Protein AF-0000000084533968 (afdb_homodimer)

Solvent-accessible surface area (backbone atoms only — not comparable to full-atom values): 16134 Å² total; per-residue (Å²): 132,82,68,67,63,82,48,47,68,43,66,51,78,62,47,76,66,44,72,38,46,60,66,60,30,36,50,41,27,59,61,46,68,51,79,58,48,38,35,72,31,48,66,55,10,37,75,69,70,34,96,31,23,32,44,60,74,70,51,61,47,42,58,44,53,59,52,46,42,58,61,47,64,29,75,86,65,59,52,59,59,89,40,51,43,70,54,32,41,36,38,48,55,74,46,84,54,40,47,69,40,36,37,27,36,34,35,30,30,72,38,67,45,76,55,97,72,19,37,35,37,32,38,34,26,46,28,22,38,84,86,66,48,72,29,37,39,38,39,36,30,37,34,32,55,55,78,76,70,67,83,113,133,82,69,67,63,82,48,46,68,42,67,51,79,62,48,76,67,43,72,38,46,58,65,60,30,35,52,40,29,58,62,45,69,52,79,58,49,37,34,74,31,49,68,54,10,38,76,67,71,33,96,32,24,33,44,60,75,71,52,61,48,42,58,43,54,60,52,45,43,59,61,47,64,28,74,85,65,57,53,59,59,90,41,51,43,69,54,33,40,35,38,48,54,75,46,82,55,39,48,68,40,36,37,28,36,33,35,31,30,72,40,67,44,74,54,97,70,20,36,37,36,32,39,35,26,45,29,21,39,84,86,66,48,72,30,36,37,37,39,35,30,36,36,32,56,56,78,76,71,68,81,113

Foldseek 3Di:
DFFDFVQAFPKDDKDFWDAAALVLLVVVCVVVVNPPCLSRPQVSVVVVPDNGRFHDQCSCCVVAVVVCVCVCVVVVRPADNVQKDWDDKDKDFPATHHHGWTKIWMKGWNGWDDDPNKIKTKMKIFIATPVRHTGMIMIIIMIRDHDPPPPD/DFFDFVQAFPKDDKDFWDAAALVLLVVVCVVVVNPPCLSHPQVSVVVVPDNGRFHDQCSCCVVAVVVCVCVCVVVVRPADNVQKDWDDKDKDFPATHHHGWTKIWMKGWNGWDDDPNKIKTKMKIFIATPVRHTGMIMIIIMIRDHDPPPPD

pLDDT: mean 93.19, std 10.15, range [31.02, 98.88]

Structure (mmCIF, N/CA/C/O backbone):
data_AF-0000000084533968-model_v1
#
loop_
_entity.id
_entity.type
_entity.pdbx_description
1 polymer 'UPF0336 protein VM95_06590'
#
loop_
_atom_site.group_PDB
_atom_site.id
_atom_site.type_symbol
_atom_site.label_atom_id
_atom_site.label_alt_id
_atom_site.label_comp_id
_atom_site.label_asym_id
_atom_site.label_entity_id
_atom_site.label_seq_id
_atom_site.pdbx_PDB_ins_code
_atom_site.Cartn_x
_atom_site.Cartn_y
_atom_site.Cartn_z
_atom_site.occupancy
_atom_site.B_iso_or_equiv
_atom_site.auth_seq_id
_atom_site.auth_comp_id
_atom_site.auth_asym_id
_atom_site.auth_atom_id
_atom_site.pdbx_PDB_model_num
ATOM 1 N N . MET A 1 1 ? 10.297 -26.016 -12.344 1 70.94 1 MET A N 1
ATOM 2 C CA . MET A 1 1 ? 11.695 -25.672 -12.086 1 70.94 1 MET A CA 1
ATOM 3 C C . MET A 1 1 ? 11.797 -24.328 -11.383 1 70.94 1 MET A C 1
ATOM 5 O O . MET A 1 1 ? 10.984 -23.438 -11.617 1 70.94 1 MET A O 1
ATOM 9 N N . ALA A 1 2 ? 12.734 -24.219 -10.367 1 86.69 2 ALA A N 1
ATOM 10 C CA . ALA A 1 2 ? 13 -22.969 -9.648 1 86.69 2 ALA A CA 1
ATOM 11 C C . ALA A 1 2 ? 13.445 -21.875 -10.609 1 86.69 2 ALA A C 1
ATOM 13 O O . ALA A 1 2 ? 14.125 -22.141 -11.602 1 86.69 2 ALA A O 1
ATOM 14 N N . LEU A 1 3 ? 13.031 -20.688 -10.359 1 93.25 3 LEU A N 1
ATOM 15 C CA . LEU A 1 3 ? 13.445 -19.547 -11.18 1 93.25 3 LEU A CA 1
ATOM 16 C C . LEU A 1 3 ? 14.953 -19.344 -11.117 1 93.25 3 LEU A C 1
ATOM 18 O O . LEU A 1 3 ? 15.578 -19.625 -10.094 1 93.25 3 LEU A O 1
ATOM 22 N N . ASP A 1 4 ? 15.523 -18.891 -12.125 1 94.81 4 ASP A N 1
ATOM 23 C CA . ASP A 1 4 ? 16.969 -18.688 -12.273 1 94.81 4 ASP A CA 1
ATOM 24 C C . ASP A 1 4 ? 17.438 -17.484 -11.453 1 94.81 4 ASP A C 1
ATOM 26 O O . ASP A 1 4 ? 17.078 -16.344 -11.75 1 94.81 4 ASP A O 1
ATOM 30 N N . PRO A 1 5 ? 18.25 -17.641 -10.445 1 95.69 5 PRO A N 1
ATOM 31 C CA . PRO A 1 5 ? 18.703 -16.547 -9.586 1 95.69 5 PRO A CA 1
ATOM 32 C C . PRO A 1 5 ? 19.594 -15.547 -10.312 1 95.69 5 PRO A C 1
ATOM 34 O O . PRO A 1 5 ? 19.859 -14.469 -9.797 1 95.69 5 PRO A O 1
ATOM 37 N N . SER A 1 6 ? 20.047 -15.883 -11.492 1 97.06 6 SER A N 1
ATOM 38 C CA . SER A 1 6 ? 20.891 -14.961 -12.234 1 97.06 6 SER A CA 1
ATOM 39 C C . SER A 1 6 ? 20.109 -13.727 -12.68 1 97.06 6 SER A C 1
ATOM 41 O O . SER A 1 6 ? 20.703 -12.734 -13.102 1 97.06 6 SER A O 1
ATOM 43 N N . PHE A 1 7 ? 18.844 -13.789 -12.523 1 97.88 7 PHE A N 1
ATOM 44 C CA . PHE A 1 7 ? 18 -12.656 -12.898 1 97.88 7 PHE A CA 1
ATOM 45 C C . PHE A 1 7 ? 18 -11.594 -11.812 1 97.88 7 PHE A C 1
ATOM 47 O O . PHE A 1 7 ? 17.547 -10.469 -12.031 1 97.88 7 PHE A O 1
ATOM 54 N N . ILE A 1 8 ? 18.5 -11.93 -10.617 1 98.38 8 ILE A N 1
ATOM 55 C CA . ILE A 1 8 ? 18.594 -10.93 -9.555 1 98.38 8 ILE A CA 1
ATOM 56 C C . ILE A 1 8 ? 19.453 -9.758 -10.031 1 98.38 8 ILE A C 1
ATOM 58 O O . ILE A 1 8 ? 20.547 -9.953 -10.555 1 98.38 8 ILE A O 1
ATOM 62 N N . GLY A 1 9 ? 18.922 -8.555 -9.93 1 98.5 9 GLY A N 1
ATOM 63 C CA . GLY A 1 9 ? 19.625 -7.355 -10.367 1 98.5 9 GLY A CA 1
ATOM 64 C C . GLY A 1 9 ? 19.219 -6.883 -11.742 1 98.5 9 GLY A C 1
ATOM 65 O O . GLY A 1 9 ? 19.531 -5.766 -12.148 1 98.5 9 GLY A O 1
ATOM 66 N N . ARG A 1 10 ? 18.453 -7.75 -12.453 1 98.19 10 ARG A N 1
ATOM 67 C CA . ARG A 1 10 ? 17.984 -7.348 -13.773 1 98.19 10 ARG A CA 1
ATOM 68 C C . ARG A 1 10 ? 17.031 -6.168 -13.68 1 98.19 10 ARG A C 1
ATOM 70 O O . ARG A 1 10 ? 16.094 -6.18 -12.875 1 98.19 10 ARG A O 1
ATOM 77 N N . SER A 1 11 ? 17.297 -5.188 -14.5 1 98.44 11 SER A N 1
ATOM 78 C CA . SER A 1 11 ? 16.391 -4.047 -14.664 1 98.44 11 SER A CA 1
ATOM 79 C C . SER A 1 11 ? 15.734 -4.047 -16.031 1 98.44 11 SER A C 1
ATOM 81 O O . SER A 1 11 ? 16.25 -4.66 -16.969 1 98.44 11 SER A O 1
ATOM 83 N N . TYR A 1 12 ? 14.641 -3.451 -16.125 1 98.44 12 TYR A N 1
ATOM 84 C CA . TYR A 1 12 ? 13.867 -3.346 -17.359 1 98.44 12 TYR A CA 1
ATOM 85 C C . TYR A 1 12 ? 13.758 -1.894 -17.812 1 98.44 12 TYR A C 1
ATOM 87 O O . TYR A 1 12 ? 13.938 -0.973 -17.016 1 98.44 12 TYR A O 1
ATOM 95 N N . PRO A 1 13 ? 13.477 -1.686 -19.109 1 97.94 13 PRO A N 1
ATOM 96 C CA . PRO A 1 13 ? 13.375 -0.307 -19.594 1 97.94 13 PRO A CA 1
ATOM 97 C C . PRO A 1 13 ? 12.305 0.502 -18.859 1 97.94 13 PRO A C 1
ATOM 99 O O . PRO A 1 13 ? 11.242 -0.028 -18.547 1 97.94 13 PRO A O 1
ATOM 102 N N . PRO A 1 14 ? 12.602 1.778 -18.578 1 98.31 14 PRO A N 1
ATOM 103 C CA . PRO A 1 14 ? 11.555 2.625 -18.016 1 98.31 14 PRO A CA 1
ATOM 104 C C . PRO A 1 14 ? 10.289 2.652 -18.859 1 98.31 14 PRO A C 1
ATOM 106 O O . PRO A 1 14 ? 10.359 2.602 -20.094 1 98.31 14 PRO A O 1
ATOM 109 N N . THR A 1 15 ? 9.211 2.766 -18.203 1 98.56 15 THR A N 1
ATOM 110 C CA . THR A 1 15 ? 7.93 2.873 -18.891 1 98.56 15 THR A CA 1
ATOM 111 C C . THR A 1 15 ? 7.785 4.242 -19.562 1 98.56 15 THR A C 1
ATOM 113 O O . THR A 1 15 ? 8.523 5.176 -19.234 1 98.56 15 THR A O 1
ATOM 116 N N . GLU A 1 16 ? 6.762 4.27 -20.531 1 98.06 16 GLU A N 1
ATOM 117 C CA . GLU A 1 16 ? 6.301 5.594 -20.953 1 98.06 16 GLU A CA 1
ATOM 118 C C . GLU A 1 16 ? 5.695 6.355 -19.766 1 98.06 16 GLU A C 1
ATOM 120 O O . GLU A 1 16 ? 5.109 5.75 -18.875 1 98.06 16 GLU A O 1
ATOM 125 N N . PRO A 1 17 ? 5.875 7.66 -19.797 1 98.38 17 PRO A N 1
ATOM 126 C CA . PRO A 1 17 ? 5.328 8.438 -18.688 1 98.38 17 PRO A CA 1
ATOM 127 C C . PRO A 1 17 ? 3.814 8.281 -18.547 1 98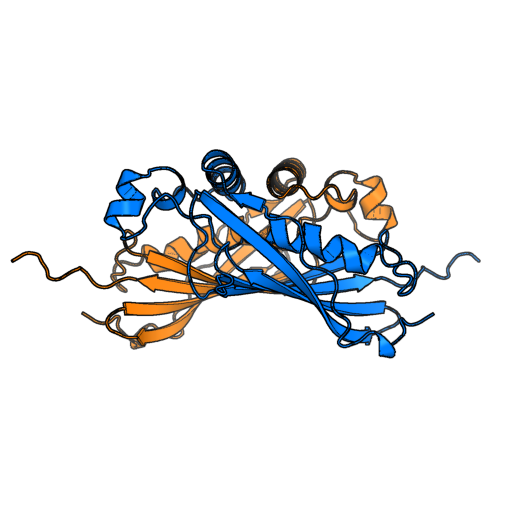.38 17 PRO A C 1
ATOM 129 O O . PRO A 1 17 ? 3.102 8.227 -19.547 1 98.38 17 PRO A O 1
ATOM 132 N N . TYR A 1 18 ? 3.412 8.102 -17.344 1 98.38 18 T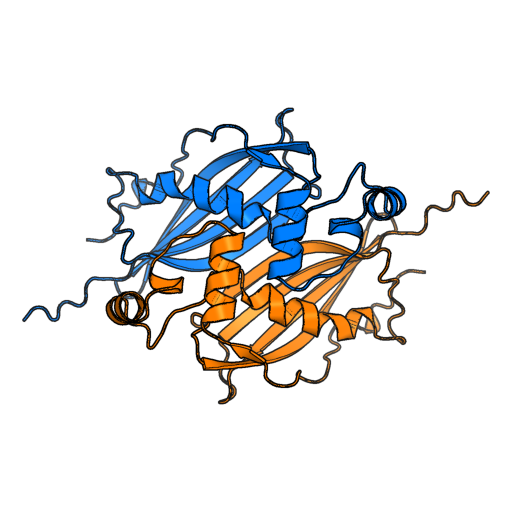YR A N 1
ATOM 133 C CA . TYR A 1 18 ? 2.006 8.125 -16.953 1 98.38 18 TYR A CA 1
ATOM 134 C C . TYR A 1 18 ? 1.606 9.492 -16.422 1 98.38 18 TYR A C 1
ATOM 136 O O . TYR A 1 18 ? 2.176 9.977 -15.445 1 98.38 18 TYR A O 1
ATOM 144 N N . GLU A 1 19 ? 0.635 10.086 -17.062 1 98.5 19 GLU A N 1
ATOM 145 C CA . GLU A 1 19 ? 0.149 11.383 -16.594 1 98.5 19 GLU A CA 1
ATOM 146 C C . GLU A 1 19 ? -0.921 11.211 -15.516 1 98.5 19 GLU A C 1
ATOM 148 O O . GLU A 1 19 ? -1.98 10.633 -15.773 1 98.5 19 GLU A O 1
ATOM 153 N N . VAL A 1 20 ? -0.607 11.75 -14.344 1 98.38 20 VAL A N 1
ATOM 154 C CA . VAL A 1 20 ? -1.522 11.625 -13.219 1 98.38 20 VAL A CA 1
ATOM 155 C C . VAL A 1 20 ? -2.617 12.688 -13.32 1 98.38 20 VAL A C 1
ATOM 157 O O . VAL A 1 20 ? -2.342 13.883 -13.211 1 98.38 20 VAL A O 1
ATOM 160 N N . GLY A 1 21 ? -3.838 12.203 -13.469 1 98.12 21 GLY A N 1
ATOM 161 C CA . GLY A 1 21 ? -4.957 13.133 -13.555 1 98.12 21 GLY A CA 1
ATOM 162 C C . GLY A 1 21 ? -5.727 13.258 -12.258 1 98.12 21 GLY A C 1
ATOM 163 O O . GLY A 1 21 ? -5.77 12.32 -11.461 1 98.12 21 GLY A O 1
ATOM 164 N N . ARG A 1 22 ? -6.43 14.367 -12.109 1 98 22 ARG A N 1
ATOM 165 C CA . ARG A 1 22 ? -7.246 14.617 -10.93 1 98 22 ARG A CA 1
ATOM 166 C C . ARG A 1 22 ? -8.352 13.578 -10.797 1 98 22 ARG A C 1
ATOM 168 O O . ARG A 1 22 ? -8.641 13.102 -9.695 1 98 22 ARG A O 1
ATOM 175 N N . GLU A 1 23 ? -8.906 13.242 -11.898 1 97.06 23 GLU A N 1
ATOM 176 C CA . GLU A 1 23 ? -10.039 12.328 -11.836 1 97.06 23 GLU A CA 1
ATOM 177 C C . GLU A 1 23 ? -9.602 10.922 -11.422 1 97.06 23 GLU A C 1
ATOM 179 O O . GLU A 1 23 ? -10.328 10.219 -10.719 1 97.06 23 GLU A O 1
ATOM 184 N N . LYS A 1 24 ? -8.461 10.539 -11.844 1 96.06 24 LYS A N 1
ATOM 185 C CA . LYS A 1 24 ? -7.961 9.227 -11.422 1 96.06 24 LYS A CA 1
ATOM 186 C C . LYS A 1 24 ? -7.652 9.219 -9.922 1 96.06 24 LYS A C 1
ATOM 188 O O . LYS A 1 24 ? -7.891 8.219 -9.242 1 96.06 24 LYS A O 1
ATOM 193 N N . ILE A 1 25 ? -7.102 10.344 -9.414 1 97.19 25 ILE A N 1
ATOM 194 C CA . ILE A 1 25 ? -6.879 10.484 -7.977 1 97.19 25 ILE A CA 1
ATOM 195 C C . ILE A 1 25 ? -8.211 10.375 -7.234 1 97.19 25 ILE A C 1
ATOM 197 O O . ILE A 1 25 ? -8.328 9.633 -6.258 1 97.19 25 ILE A O 1
ATOM 201 N N . ARG A 1 26 ? -9.227 11.055 -7.723 1 96.06 26 ARG A N 1
ATOM 202 C CA . ARG A 1 26 ? -10.547 11.047 -7.094 1 96.06 26 ARG A CA 1
ATOM 203 C C . ARG A 1 26 ? -11.141 9.641 -7.086 1 96.06 26 ARG A C 1
ATOM 205 O O . ARG A 1 26 ? -11.648 9.18 -6.059 1 96.06 26 ARG A O 1
ATOM 212 N N . GLU A 1 27 ? -11.055 8.969 -8.227 1 94.12 27 GLU A N 1
ATOM 213 C CA . GLU A 1 27 ? -11.578 7.609 -8.336 1 94.12 27 GLU A CA 1
ATOM 214 C C . GLU A 1 27 ? -10.922 6.688 -7.309 1 94.12 27 GLU A C 1
ATOM 216 O O . GLU A 1 27 ? -11.594 5.863 -6.688 1 94.12 27 GLU A O 1
ATOM 221 N N . PHE A 1 28 ? -9.656 6.867 -7.164 1 94.5 28 PHE A N 1
ATOM 222 C CA . PHE A 1 28 ? -8.914 6.027 -6.23 1 94.5 28 PHE A CA 1
ATOM 223 C C . PHE A 1 28 ? -9.328 6.324 -4.793 1 94.5 28 PHE A C 1
ATOM 225 O O . PHE A 1 28 ? -9.586 5.406 -4.016 1 94.5 28 PHE A O 1
ATOM 232 N N . ALA A 1 29 ? -9.398 7.59 -4.48 1 93.75 29 ALA A N 1
ATOM 233 C CA . ALA A 1 29 ? -9.789 8 -3.133 1 93.75 29 ALA A CA 1
ATOM 234 C C . ALA A 1 29 ? -11.172 7.457 -2.775 1 93.75 29 ALA A C 1
ATOM 236 O O . ALA A 1 29 ? -11.375 6.949 -1.672 1 93.75 29 ALA A O 1
ATOM 237 N N . VAL A 1 30 ? -12.062 7.48 -3.713 1 92.19 30 VAL A N 1
ATOM 238 C CA . VAL A 1 30 ? -13.414 6.969 -3.51 1 92.19 30 VAL A CA 1
ATOM 239 C C . VAL A 1 30 ? -13.367 5.461 -3.27 1 92.19 30 VAL A C 1
ATOM 241 O O . VAL A 1 30 ? -14.016 4.953 -2.352 1 92.19 30 VAL A O 1
ATOM 244 N N . ALA A 1 31 ? -12.602 4.781 -4.012 1 89.75 31 ALA A N 1
ATOM 245 C CA . ALA A 1 31 ? -12.523 3.324 -3.92 1 89.75 31 ALA A CA 1
ATOM 246 C C . ALA A 1 31 ? -12 2.891 -2.553 1 89.75 31 ALA A C 1
ATOM 248 O O . ALA A 1 31 ? -12.422 1.86 -2.021 1 89.75 31 ALA A O 1
ATOM 249 N N . ILE A 1 32 ? -11.062 3.658 -1.961 1 89.38 32 ILE A N 1
ATOM 250 C CA . ILE A 1 32 ? -10.5 3.236 -0.684 1 89.38 32 ILE A CA 1
ATOM 251 C C . ILE A 1 32 ? -11.273 3.885 0.462 1 89.38 32 ILE A C 1
ATOM 253 O O . ILE A 1 32 ? -10.992 3.629 1.634 1 89.38 32 ILE A O 1
ATOM 257 N N . GLY A 1 33 ? -12.266 4.781 0.108 1 88.25 33 GLY A N 1
ATOM 258 C CA . GLY A 1 33 ? -13.125 5.395 1.111 1 88.25 33 GLY A CA 1
ATOM 259 C C . GLY A 1 33 ? -12.43 6.484 1.905 1 88.25 33 GLY A C 1
ATOM 260 O O . GLY A 1 33 ? -12.719 6.68 3.088 1 88.25 33 GLY A O 1
ATOM 261 N N . ASP A 1 34 ? -11.43 7.117 1.357 1 87.62 34 ASP A N 1
ATOM 262 C CA . ASP A 1 34 ? -10.711 8.211 2.012 1 87.62 34 ASP A CA 1
ATOM 263 C C . ASP A 1 34 ? -11.195 9.562 1.508 1 87.62 34 ASP A C 1
ATOM 265 O O . ASP A 1 34 ? -10.93 9.938 0.366 1 87.62 34 ASP A O 1
ATOM 269 N N . ALA A 1 35 ? -11.828 10.289 2.389 1 88.94 35 ALA A N 1
ATOM 270 C CA . ALA A 1 35 ? -12.484 11.539 2 1 88.94 35 ALA A CA 1
ATOM 271 C C . ALA A 1 35 ? -11.578 12.742 2.279 1 88.94 35 ALA A C 1
ATOM 273 O O . ALA A 1 35 ? -12.055 13.875 2.34 1 88.94 35 ALA A O 1
ATOM 274 N N . ASN A 1 36 ? -10.305 12.57 2.5 1 88.62 36 ASN A N 1
ATOM 275 C CA . ASN A 1 36 ? -9.391 13.68 2.729 1 88.62 36 ASN A CA 1
ATOM 276 C C . ASN A 1 36 ? -9.492 14.734 1.628 1 88.62 36 ASN A C 1
ATOM 278 O O . ASN A 1 36 ? -9.305 14.43 0.45 1 88.62 36 ASN A O 1
ATOM 282 N N . PRO A 1 37 ? -9.805 15.945 1.956 1 93.31 37 PRO A N 1
ATOM 283 C CA . PRO A 1 37 ? -10.008 16.969 0.931 1 93.31 37 PRO A CA 1
ATOM 284 C C . PRO A 1 37 ? -8.766 17.203 0.079 1 93.31 37 PRO A C 1
ATOM 286 O O . PRO A 1 37 ? -8.867 17.703 -1.05 1 93.31 37 PRO A O 1
ATOM 289 N N . ALA A 1 38 ? -7.609 16.844 0.532 1 93.31 38 ALA A N 1
ATOM 290 C CA . ALA A 1 38 ? -6.371 17 -0.23 1 93.31 38 ALA A CA 1
ATOM 291 C C . ALA A 1 38 ? -6.414 16.203 -1.524 1 93.31 38 ALA A C 1
ATOM 293 O O . ALA A 1 38 ? -5.641 16.453 -2.449 1 93.31 38 ALA A O 1
ATOM 294 N N . TYR A 1 39 ? -7.352 15.203 -1.613 1 95.88 39 TYR A N 1
ATOM 295 C CA . TYR A 1 39 ? -7.395 14.312 -2.766 1 95.88 39 TYR A CA 1
ATOM 296 C C . TYR A 1 39 ? -8.375 14.82 -3.812 1 95.88 39 TYR A C 1
ATOM 298 O O . TYR A 1 39 ? -8.367 14.359 -4.957 1 95.88 39 TYR A O 1
ATOM 306 N N . THR A 1 40 ? -9.234 15.789 -3.447 1 96.5 40 THR A N 1
ATOM 307 C CA . THR A 1 40 ? -10.336 16.062 -4.359 1 96.5 40 THR A CA 1
ATOM 308 C C . THR A 1 40 ? -10.562 17.562 -4.5 1 96.5 40 THR A C 1
ATOM 310 O O . THR A 1 40 ? -11.273 18.016 -5.402 1 96.5 40 THR A O 1
ATOM 313 N N . ASP A 1 41 ? -10.023 18.328 -3.584 1 97.06 41 ASP A N 1
ATOM 314 C CA . ASP A 1 41 ? -10.203 19.781 -3.564 1 97.06 41 ASP A CA 1
ATOM 315 C C . ASP A 1 41 ? -8.867 20.5 -3.727 1 97.06 41 ASP A C 1
ATOM 317 O O . ASP A 1 41 ? -8.078 20.562 -2.785 1 97.06 41 ASP A O 1
ATOM 321 N N . ALA A 1 42 ? -8.703 21.156 -4.879 1 97.25 42 ALA A N 1
ATOM 322 C CA . ALA A 1 42 ? -7.422 21.797 -5.191 1 97.25 42 ALA A CA 1
ATOM 323 C C . ALA A 1 42 ? -7.105 22.906 -4.191 1 97.25 42 ALA A C 1
ATOM 325 O O . ALA A 1 42 ? -5.949 23.109 -3.812 1 97.25 42 ALA A O 1
ATOM 326 N N . GLU A 1 43 ? -8.094 23.625 -3.787 1 97 43 GLU A N 1
ATOM 327 C CA . GLU A 1 43 ? -7.867 24.703 -2.834 1 97 43 GLU A CA 1
ATOM 328 C C . GLU A 1 43 ? -7.461 24.156 -1.468 1 97 43 GLU A C 1
ATOM 330 O O . GLU A 1 43 ? -6.574 24.719 -0.811 1 97 43 GLU A O 1
ATOM 335 N N . ALA A 1 44 ? -8.102 23.125 -1.053 1 93.69 44 ALA A N 1
ATOM 336 C CA . ALA A 1 44 ? -7.723 22.484 0.205 1 93.69 44 ALA A CA 1
ATOM 337 C C . ALA A 1 44 ? -6.289 21.969 0.143 1 93.69 44 ALA A C 1
ATOM 339 O O . ALA A 1 44 ? -5.523 22.125 1.097 1 93.69 44 ALA A O 1
ATOM 340 N N . ALA A 1 45 ? -5.938 21.344 -0.962 1 95 45 ALA A N 1
ATOM 341 C CA . ALA A 1 45 ? -4.578 20.844 -1.136 1 95 45 ALA A CA 1
ATOM 342 C C . ALA A 1 45 ? -3.562 21.984 -1.074 1 95 45 ALA A C 1
ATOM 344 O O . ALA A 1 45 ? -2.537 21.875 -0.399 1 95 45 ALA A O 1
ATOM 345 N N . LYS A 1 46 ? -3.855 23.062 -1.712 1 95 46 LYS A N 1
ATOM 346 C CA . LYS A 1 46 ? -2.971 24.234 -1.707 1 95 46 LYS A CA 1
ATOM 347 C C . LYS A 1 46 ? -2.791 24.781 -0.294 1 95 46 LYS A C 1
ATOM 349 O O . LYS A 1 46 ? -1.689 25.188 0.084 1 95 46 LYS A O 1
ATOM 354 N N . ALA A 1 47 ? -3.889 24.781 0.386 1 91.25 47 ALA A N 1
ATOM 355 C CA . ALA A 1 47 ? -3.836 25.266 1.763 1 91.25 47 ALA A CA 1
ATOM 356 C C . ALA A 1 47 ? -2.896 24.406 2.609 1 91.25 47 ALA A C 1
ATOM 358 O O . ALA A 1 47 ? -2.33 24.891 3.594 1 91.25 47 ALA A O 1
ATOM 359 N N . LEU A 1 48 ? -2.686 23.219 2.15 1 87.56 48 LEU A N 1
ATOM 360 C CA . LEU A 1 48 ? -1.802 22.297 2.855 1 87.56 48 LEU A CA 1
ATOM 361 C C . LEU A 1 48 ? -0.39 22.344 2.281 1 87.56 48 LEU A C 1
ATOM 363 O O . LEU A 1 48 ? 0.486 21.594 2.705 1 87.56 48 LEU A O 1
ATOM 367 N N . GLY A 1 49 ? -0.198 23.141 1.271 1 91.06 49 GLY A N 1
ATOM 368 C CA . GLY A 1 49 ? 1.148 23.359 0.765 1 91.06 49 GLY A CA 1
ATOM 369 C C . GLY A 1 49 ? 1.444 22.578 -0.501 1 91.06 49 GLY A C 1
ATOM 370 O O . GLY A 1 49 ? 2.596 22.5 -0.937 1 91.06 49 GLY A O 1
ATOM 371 N N . HIS A 1 50 ? 0.438 21.984 -1.044 1 94.31 50 HIS A N 1
ATOM 372 C CA . HIS A 1 50 ? 0.634 21.25 -2.287 1 94.31 50 HIS A CA 1
ATOM 373 C C . HIS A 1 50 ? 0.262 22.109 -3.496 1 94.31 50 HIS A C 1
ATOM 375 O O . HIS A 1 50 ? -0.615 22.969 -3.408 1 94.31 50 HIS A O 1
ATOM 381 N N . PRO A 1 51 ? 0.954 21.844 -4.582 1 96.81 51 PRO A N 1
ATOM 382 C CA . PRO A 1 51 ? 0.632 22.656 -5.766 1 96.81 51 PRO A CA 1
ATOM 383 C C . PRO A 1 51 ? -0.729 22.297 -6.359 1 96.81 51 PRO A C 1
ATOM 385 O O . PRO A 1 51 ? -1.318 23.109 -7.078 1 96.81 51 PRO A O 1
ATOM 388 N N . ASP A 1 52 ? -1.209 21.156 -6.227 1 98.12 52 ASP A N 1
ATOM 389 C CA . ASP A 1 52 ? -2.496 20.609 -6.648 1 98.12 52 ASP A CA 1
ATOM 390 C C . ASP A 1 52 ? -2.893 19.406 -5.793 1 98.12 52 ASP A C 1
ATOM 392 O O . ASP A 1 52 ? -2.197 19.062 -4.836 1 98.12 52 ASP A O 1
ATOM 396 N N . VAL A 1 53 ? -4.062 18.797 -6.059 1 97.88 53 VAL A N 1
ATOM 397 C CA . VAL A 1 53 ? -4.48 17.625 -5.301 1 97.88 53 VAL A CA 1
ATOM 398 C C . VAL A 1 53 ? -3.396 16.562 -5.367 1 97.88 53 VAL A C 1
ATOM 400 O O . VAL A 1 53 ? -2.699 16.438 -6.379 1 97.88 53 VAL A O 1
ATOM 403 N N . ILE A 1 54 ? -3.266 15.828 -4.258 1 97.19 54 ILE A N 1
ATOM 404 C CA . ILE A 1 54 ? -2.279 14.75 -4.176 1 97.19 54 ILE A CA 1
ATOM 405 C C . ILE A 1 54 ? -2.988 13.398 -4.156 1 97.19 54 ILE A C 1
ATOM 407 O O . ILE A 1 54 ? -4.18 13.32 -3.852 1 97.19 54 ILE A O 1
ATOM 411 N N . ALA A 1 55 ? -2.293 12.383 -4.586 1 97.12 55 ALA A N 1
ATOM 412 C CA . ALA A 1 55 ? -2.855 11.031 -4.605 1 97.12 55 ALA A CA 1
ATOM 413 C C . ALA A 1 55 ? -2.756 10.383 -3.229 1 97.12 55 ALA A C 1
ATOM 415 O O . ALA A 1 55 ? -1.814 10.641 -2.477 1 97.12 55 ALA A O 1
ATOM 416 N N . PRO A 1 56 ? -3.721 9.461 -2.918 1 94.38 56 PRO A N 1
ATOM 417 C CA . PRO A 1 56 ? -3.578 8.664 -1.698 1 94.38 56 PRO A CA 1
ATOM 418 C C . PRO A 1 56 ? -2.318 7.805 -1.698 1 94.38 56 PRO A C 1
ATOM 420 O O . PRO A 1 56 ? -1.762 7.516 -2.762 1 94.38 56 PRO A O 1
ATOM 423 N N . PRO A 1 57 ? -1.828 7.375 -0.532 1 92 57 PRO A N 1
ATOM 424 C CA . PRO A 1 57 ? -0.488 6.805 -0.383 1 92 57 PRO A CA 1
ATOM 425 C C . PRO A 1 57 ? -0.3 5.52 -1.188 1 92 57 PRO A C 1
ATOM 427 O O . PRO A 1 57 ? 0.831 5.156 -1.52 1 92 57 PRO A O 1
ATOM 430 N N . THR A 1 58 ? -1.316 4.715 -1.461 1 95.38 58 THR A N 1
ATOM 431 C CA . THR A 1 58 ? -1.122 3.445 -2.154 1 95.38 58 THR A CA 1
ATOM 432 C C . THR A 1 58 ? -1.429 3.59 -3.643 1 95.38 58 THR A C 1
ATOM 434 O O . THR A 1 58 ? -1.346 2.617 -4.395 1 95.38 58 THR A O 1
ATOM 437 N N . PHE A 1 59 ? -1.656 4.848 -4.145 1 96.81 59 PHE A N 1
ATOM 438 C CA . PHE A 1 59 ? -1.991 5.156 -5.531 1 96.81 59 PHE A CA 1
ATOM 439 C C . PHE A 1 59 ? -0.888 4.684 -6.469 1 96.81 59 PHE A C 1
ATOM 441 O O . PHE A 1 59 ? -1.168 4.125 -7.535 1 96.81 59 PHE A O 1
ATOM 448 N N . PRO A 1 60 ? 0.374 4.797 -6.141 1 97.06 60 PRO A N 1
ATOM 449 C CA . PRO A 1 60 ? 1.435 4.434 -7.086 1 97.06 60 PRO A CA 1
ATOM 450 C C . PRO A 1 60 ? 1.397 2.961 -7.48 1 97.06 60 PRO A C 1
ATOM 452 O O . PRO A 1 60 ? 2.012 2.568 -8.477 1 97.06 60 PRO A O 1
ATOM 455 N N . PHE A 1 61 ? 0.706 2.217 -6.66 1 96.38 61 PHE A N 1
ATOM 456 C CA . PHE A 1 61 ? 0.597 0.81 -7.023 1 96.38 61 PHE A CA 1
ATOM 457 C C . PHE A 1 61 ? 0.026 0.659 -8.43 1 96.38 61 PHE A C 1
ATOM 459 O O . PHE A 1 61 ? 0.471 -0.197 -9.195 1 96.38 61 PHE A O 1
ATOM 466 N N . ALA A 1 62 ? -0.874 1.463 -8.781 1 94.12 62 ALA A N 1
ATOM 467 C CA . ALA A 1 62 ? -1.531 1.375 -10.086 1 94.12 62 ALA A CA 1
ATOM 468 C C . ALA A 1 62 ? -0.519 1.496 -11.219 1 94.12 62 ALA A C 1
ATOM 470 O O . ALA A 1 62 ? -0.637 0.816 -12.242 1 94.12 62 ALA A O 1
ATOM 471 N N . ILE A 1 63 ? 0.493 2.246 -11.023 1 96.31 63 ILE A N 1
ATOM 472 C CA . ILE A 1 63 ? 1.495 2.504 -12.047 1 96.31 63 ILE A CA 1
ATOM 473 C C . ILE A 1 63 ? 2.615 1.473 -11.945 1 96.31 63 ILE A C 1
ATOM 475 O O . ILE A 1 63 ? 3.061 0.928 -12.961 1 96.31 63 ILE A O 1
ATOM 479 N N . THR A 1 64 ? 2.99 1.149 -10.719 1 97.12 64 THR A N 1
ATOM 480 C CA . THR A 1 64 ? 4.145 0.281 -10.508 1 97.12 64 THR A CA 1
ATOM 481 C C . THR A 1 64 ? 3.783 -1.174 -10.797 1 97.12 64 THR A C 1
ATOM 483 O O . THR A 1 64 ? 4.613 -1.94 -11.289 1 97.12 64 THR A O 1
ATOM 486 N N . TYR A 1 65 ? 2.605 -1.52 -10.508 1 93.81 65 TYR A N 1
ATOM 487 C CA . TYR A 1 65 ? 2.186 -2.885 -10.812 1 93.81 65 TYR A CA 1
ATOM 488 C C . TYR A 1 65 ? 2.141 -3.125 -12.312 1 93.81 65 TYR A C 1
ATOM 490 O O . TYR A 1 65 ? 2.582 -4.172 -12.797 1 93.81 65 TYR A O 1
ATOM 498 N N . ARG A 1 66 ? 1.608 -2.178 -13.039 1 93.25 66 ARG A N 1
ATOM 499 C CA . ARG A 1 66 ? 1.622 -2.279 -14.492 1 93.25 66 ARG A CA 1
ATOM 500 C C . ARG A 1 66 ? 3.045 -2.426 -15.016 1 93.25 66 ARG A C 1
ATOM 502 O O . ARG A 1 66 ? 3.307 -3.242 -15.906 1 93.25 66 ARG A O 1
ATOM 509 N N . ALA A 1 67 ? 3.93 -1.688 -14.492 1 96.69 67 ALA A N 1
ATOM 510 C CA . ALA A 1 67 ? 5.332 -1.751 -14.898 1 96.69 67 ALA A CA 1
ATOM 511 C C . ALA A 1 67 ? 5.938 -3.113 -14.578 1 96.69 67 ALA A C 1
ATOM 513 O O . ALA A 1 67 ? 6.734 -3.645 -15.352 1 96.69 67 ALA A O 1
ATOM 514 N N . ALA A 1 68 ? 5.586 -3.674 -13.453 1 94.75 68 ALA A N 1
ATOM 515 C CA . ALA A 1 68 ? 6.082 -4.984 -13.039 1 94.75 68 ALA A CA 1
ATOM 516 C C . ALA A 1 68 ? 5.645 -6.07 -14.016 1 94.75 68 ALA A C 1
ATOM 518 O O . ALA A 1 68 ? 6.211 -7.164 -14.039 1 94.75 68 ALA A O 1
ATOM 519 N N . GLY A 1 69 ? 4.66 -5.73 -14.836 1 93.75 69 GLY A N 1
ATOM 520 C CA . GLY A 1 69 ? 4.281 -6.625 -15.914 1 93.75 69 GLY A CA 1
ATOM 521 C C . GLY A 1 69 ? 5.449 -7.031 -16.797 1 93.75 69 GLY A C 1
ATOM 522 O O . GLY A 1 69 ? 5.465 -8.133 -17.344 1 93.75 69 GLY A O 1
ATOM 523 N N . GLN A 1 70 ? 6.445 -6.203 -16.922 1 95.81 70 GLN A N 1
ATOM 524 C CA . GLN A 1 70 ? 7.637 -6.531 -17.703 1 95.81 70 GLN A CA 1
ATOM 525 C C . GLN A 1 70 ? 8.344 -7.758 -17.141 1 95.81 70 GLN A C 1
ATOM 527 O O . GLN A 1 70 ? 8.891 -8.57 -17.906 1 95.81 70 GLN A O 1
ATOM 532 N N . VAL A 1 71 ? 8.352 -7.895 -15.812 1 95.44 71 VAL A N 1
ATOM 533 C CA . VAL A 1 71 ? 8.977 -9.039 -15.156 1 95.44 71 VAL A CA 1
ATOM 534 C C . VAL A 1 71 ? 8.148 -10.297 -15.406 1 95.44 71 VAL A C 1
ATOM 536 O O . VAL A 1 71 ? 8.68 -11.336 -15.805 1 95.44 71 VAL A O 1
ATOM 539 N N . VAL A 1 72 ? 6.887 -10.172 -15.234 1 91.5 72 VAL A N 1
ATOM 540 C CA . VAL A 1 72 ? 5.961 -11.297 -15.312 1 91.5 72 VAL A CA 1
ATOM 541 C C . VAL A 1 72 ? 5.902 -11.82 -16.75 1 91.5 72 VAL A C 1
ATOM 543 O O . VAL A 1 72 ? 5.777 -13.031 -16.969 1 91.5 72 VAL A O 1
ATOM 546 N N . GLU A 1 73 ? 6.074 -10.938 -17.656 1 92.94 73 GLU A N 1
ATOM 547 C CA . GLU A 1 73 ? 5.902 -11.297 -19.047 1 92.94 73 GLU A CA 1
ATOM 548 C C . GLU A 1 73 ? 7.246 -11.609 -19.719 1 92.94 73 GLU A C 1
ATOM 550 O O . GLU A 1 73 ? 7.297 -11.953 -20.891 1 92.94 73 GLU A O 1
ATOM 555 N N . ASP A 1 74 ? 8.312 -11.469 -18.969 1 95.69 74 ASP A N 1
ATOM 556 C CA . ASP A 1 74 ? 9.641 -11.766 -19.5 1 95.69 74 ASP A CA 1
ATOM 557 C C . ASP A 1 74 ? 9.773 -13.25 -19.844 1 95.69 74 ASP A C 1
ATOM 559 O O . ASP A 1 74 ? 9.852 -14.094 -18.953 1 95.69 74 ASP A O 1
ATOM 563 N N . PRO A 1 75 ? 9.844 -13.617 -21.125 1 94.94 75 PRO A N 1
ATOM 564 C CA . PRO A 1 75 ? 9.898 -15.031 -21.5 1 94.94 75 PRO A CA 1
ATOM 565 C C . PRO A 1 75 ? 11.188 -15.711 -21.031 1 94.94 75 PRO A C 1
ATOM 567 O O . PRO A 1 75 ? 11.203 -16.938 -20.828 1 94.94 75 PRO A O 1
ATOM 570 N N . GLU A 1 76 ? 12.195 -14.953 -20.812 1 96.19 76 GLU A N 1
ATOM 571 C CA . GLU A 1 76 ? 13.445 -15.539 -20.328 1 96.19 76 GLU A CA 1
ATOM 572 C C . GLU A 1 76 ? 13.328 -15.961 -18.875 1 96.19 76 GLU A C 1
ATOM 574 O O . GLU A 1 76 ? 13.914 -16.969 -18.469 1 96.19 76 GLU A O 1
ATOM 579 N N . LEU A 1 77 ? 12.656 -15.211 -18.109 1 94.88 77 LEU A N 1
ATOM 580 C CA . LEU A 1 77 ? 12.438 -15.562 -16.719 1 94.88 77 LEU A CA 1
ATOM 581 C C . LEU A 1 77 ? 11.492 -16.766 -16.594 1 94.88 77 LEU A C 1
ATOM 583 O O . LEU A 1 77 ? 11.703 -17.641 -15.75 1 94.88 77 LEU A O 1
ATOM 587 N N . GLY A 1 78 ? 10.477 -16.75 -17.391 1 92.56 78 GLY A N 1
ATOM 588 C CA . GLY A 1 78 ? 9.594 -17.891 -17.484 1 92.56 78 GLY A CA 1
ATOM 589 C C . GLY A 1 78 ? 8.656 -18.031 -16.297 1 92.56 78 GLY A C 1
ATOM 590 O O . GLY A 1 78 ? 8.312 -19.141 -15.898 1 92.56 78 GLY A O 1
ATOM 591 N N . LEU A 1 79 ? 8.273 -16.938 -15.781 1 90.94 79 LEU A N 1
ATOM 592 C CA . LEU A 1 79 ? 7.305 -16.953 -14.688 1 90.94 79 LEU A CA 1
ATOM 593 C C . LEU A 1 79 ? 5.918 -17.312 -15.203 1 90.94 79 LEU A C 1
ATOM 595 O O . LEU A 1 79 ? 5.488 -16.828 -16.25 1 90.94 79 LEU A O 1
ATOM 599 N N . ASP A 1 80 ? 5.281 -18.203 -14.461 1 85.81 80 ASP A N 1
ATOM 600 C CA . ASP A 1 80 ? 3.879 -18.5 -14.75 1 85.81 80 ASP A CA 1
ATOM 601 C C . ASP A 1 80 ? 2.955 -17.469 -14.094 1 85.81 80 ASP A C 1
ATOM 603 O O . ASP A 1 80 ? 2.598 -17.609 -12.922 1 85.81 80 ASP A O 1
ATOM 607 N N . TYR A 1 81 ? 2.486 -16.531 -14.812 1 83 81 TYR A N 1
ATOM 608 C CA . TYR A 1 81 ? 1.703 -15.391 -14.328 1 83 81 TYR A CA 1
ATOM 609 C C . TYR A 1 81 ? 0.406 -15.867 -13.68 1 83 81 TYR A C 1
ATOM 611 O O . TYR A 1 81 ? -0.071 -15.258 -12.719 1 83 81 TYR A O 1
ATOM 619 N N . SER A 1 82 ? -0.142 -16.938 -14.18 1 81.06 82 SER A N 1
ATOM 620 C CA . SER A 1 82 ? -1.435 -17.391 -13.688 1 81.06 82 SER A CA 1
ATOM 621 C C . SER A 1 82 ? -1.325 -17.922 -12.258 1 81.06 82 SER A C 1
ATOM 623 O O . SER A 1 82 ? -2.338 -18.109 -11.578 1 81.06 82 SER A O 1
ATOM 625 N N . ARG A 1 83 ? -0.115 -18.094 -11.789 1 84.69 83 ARG A N 1
ATOM 626 C CA . ARG A 1 83 ? 0.091 -18.656 -10.453 1 84.69 83 ARG A CA 1
ATOM 627 C C . ARG A 1 83 ? 0.73 -17.641 -9.523 1 84.69 83 ARG A C 1
ATOM 629 O O . ARG A 1 83 ? 1.188 -17.984 -8.43 1 84.69 83 ARG A O 1
ATOM 636 N N . VAL A 1 84 ? 0.78 -16.422 -10.086 1 86.62 84 VAL A N 1
ATOM 637 C CA . VAL A 1 84 ? 1.442 -15.375 -9.312 1 86.62 84 VAL A CA 1
ATOM 638 C C . VAL A 1 84 ? 0.428 -14.688 -8.398 1 86.62 84 VAL A C 1
ATOM 640 O O . VAL A 1 84 ? -0.628 -14.25 -8.859 1 86.62 84 VAL A O 1
ATOM 643 N N . VAL A 1 85 ? 0.778 -14.648 -7.098 1 83.31 85 VAL A N 1
ATOM 644 C CA . VAL A 1 85 ? 0.022 -13.867 -6.125 1 83.31 85 VAL A CA 1
ATOM 645 C C . VAL A 1 85 ? 0.925 -12.805 -5.5 1 83.31 85 VAL A C 1
ATOM 647 O O . VAL A 1 85 ? 2.109 -13.047 -5.266 1 83.31 85 VAL A O 1
ATOM 650 N N . HIS A 1 86 ? 0.356 -11.664 -5.277 1 89.25 86 HIS A N 1
ATOM 651 C CA . HIS A 1 86 ? 1.065 -10.578 -4.598 1 89.25 86 HIS A CA 1
ATOM 652 C C . HIS A 1 86 ? 0.984 -10.734 -3.084 1 89.25 86 HIS A C 1
ATOM 654 O O . HIS A 1 86 ? -0.098 -10.953 -2.535 1 89.25 86 HIS A O 1
ATOM 660 N N . ARG A 1 87 ? 2.084 -10.625 -2.35 1 88.88 87 ARG A N 1
ATOM 661 C CA . ARG A 1 87 ? 2.145 -10.914 -0.921 1 88.88 87 ARG A CA 1
ATOM 662 C C . ARG A 1 87 ? 2.389 -9.648 -0.111 1 88.88 87 ARG A C 1
ATOM 664 O O . ARG A 1 87 ? 1.558 -9.258 0.713 1 88.88 87 ARG A O 1
ATOM 671 N N . ASP A 1 88 ? 3.533 -9.086 -0.275 1 94.31 88 ASP A N 1
ATOM 672 C CA . ASP A 1 88 ? 3.904 -7.898 0.487 1 94.31 88 ASP A CA 1
ATOM 673 C C . ASP A 1 88 ? 4.051 -6.684 -0.427 1 94.31 88 ASP A C 1
ATOM 675 O O . ASP A 1 88 ? 4.379 -6.824 -1.607 1 94.31 88 ASP A O 1
ATOM 679 N N . GLN A 1 89 ? 3.818 -5.543 0.171 1 97.5 89 GLN A N 1
ATOM 680 C CA . GLN A 1 89 ? 3.922 -4.273 -0.54 1 97.5 89 GLN A CA 1
ATOM 681 C C . GLN A 1 89 ? 4.465 -3.176 0.372 1 97.5 89 GLN A C 1
ATOM 683 O O . GLN A 1 89 ? 4.051 -3.059 1.526 1 97.5 89 GLN A O 1
ATOM 688 N N . GLN A 1 90 ? 5.391 -2.436 -0.177 1 97.94 90 GLN A N 1
ATOM 689 C CA . GLN A 1 90 ? 5.949 -1.286 0.529 1 97.94 90 GLN A CA 1
ATOM 690 C C . GLN A 1 90 ? 6.074 -0.08 -0.397 1 97.94 90 GLN A C 1
ATOM 692 O O . GLN A 1 90 ? 6.445 -0.224 -1.564 1 97.94 90 GLN A O 1
ATOM 697 N N . PHE A 1 91 ? 5.793 1.102 0.187 1 98.19 91 PHE A N 1
ATOM 698 C CA . PHE A 1 91 ? 6.043 2.377 -0.473 1 98.19 91 PHE A CA 1
ATOM 699 C C . PHE A 1 91 ? 6.914 3.275 0.397 1 98.19 91 PHE A C 1
ATOM 701 O O . PHE A 1 91 ? 6.684 3.395 1.602 1 98.19 91 PHE A O 1
ATOM 708 N N . ARG A 1 92 ? 7.941 3.877 -0.233 1 97.56 92 ARG A N 1
ATOM 709 C CA . ARG A 1 92 ? 8.797 4.879 0.395 1 97.56 92 ARG A CA 1
ATOM 710 C C . ARG A 1 92 ? 8.828 6.16 -0.43 1 97.56 92 ARG A C 1
ATOM 712 O O . ARG A 1 92 ? 9.367 6.176 -1.541 1 97.56 92 ARG A O 1
ATOM 719 N N . TYR A 1 93 ? 8.414 7.332 0.191 1 97.12 93 TYR A N 1
ATOM 720 C CA . TYR A 1 93 ? 8.195 8.562 -0.566 1 97.12 93 TYR A CA 1
ATOM 721 C C . TYR A 1 93 ? 9.328 9.547 -0.347 1 97.12 93 TYR A C 1
ATOM 723 O O . TYR A 1 93 ? 9.844 9.68 0.768 1 97.12 93 TYR A O 1
ATOM 731 N N . THR A 1 94 ? 9.727 10.195 -1.428 1 96.5 94 THR A N 1
ATOM 732 C CA . THR A 1 94 ? 10.453 11.453 -1.338 1 96.5 94 THR A CA 1
ATOM 733 C C . THR A 1 94 ? 9.492 12.633 -1.279 1 96.5 94 THR A C 1
ATOM 735 O O . THR A 1 94 ? 9.719 13.594 -0.534 1 96.5 94 THR A O 1
ATOM 738 N N . ARG A 1 95 ? 8.477 12.555 -1.992 1 95.38 95 ARG A N 1
ATOM 739 C CA . ARG A 1 95 ? 7.383 13.516 -2 1 95.38 95 ARG A CA 1
ATOM 740 C C . ARG A 1 95 ? 6.082 12.875 -2.467 1 95.38 95 ARG A C 1
ATOM 742 O O . ARG A 1 95 ? 6.102 11.812 -3.09 1 95.38 95 ARG A O 1
ATOM 749 N N . PRO A 1 96 ? 4.887 13.5 -2.176 1 96.25 96 PRO A N 1
ATOM 750 C CA . PRO A 1 96 ? 3.621 12.945 -2.668 1 96.25 96 PRO A CA 1
ATOM 751 C C . PRO A 1 96 ? 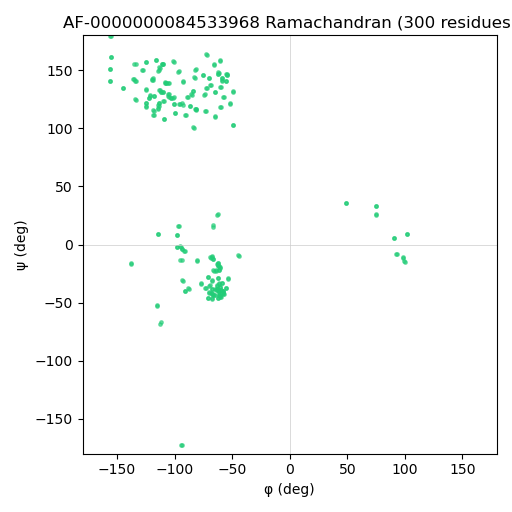3.514 12.992 -4.191 1 96.25 96 PRO A C 1
ATOM 753 O O . PRO A 1 96 ? 4.215 13.766 -4.844 1 96.25 96 PRO A O 1
ATOM 756 N N . VAL A 1 97 ? 2.705 12.094 -4.73 1 98.25 97 VAL A N 1
ATOM 757 C CA . VAL A 1 97 ? 2.271 12.18 -6.121 1 98.25 97 VAL A CA 1
ATOM 758 C C . VAL A 1 97 ? 1.228 13.289 -6.27 1 98.25 97 VAL A C 1
ATOM 760 O O . VAL A 1 97 ? 0.245 13.328 -5.527 1 98.25 97 VAL A O 1
ATOM 763 N N . VAL A 1 98 ? 1.431 14.203 -7.223 1 98.25 98 VAL A N 1
ATOM 764 C CA . VAL A 1 98 ? 0.575 15.367 -7.402 1 98.25 98 VAL A CA 1
ATOM 765 C C . VAL A 1 98 ? -0.072 15.328 -8.789 1 98.25 98 VAL A C 1
ATOM 767 O O . VAL A 1 98 ? 0.537 14.859 -9.75 1 98.25 98 VAL A O 1
ATOM 770 N N . ALA A 1 99 ? -1.381 15.789 -8.828 1 98.75 99 ALA A N 1
ATOM 771 C CA . ALA A 1 99 ? -2.018 15.914 -10.133 1 98.75 99 ALA A CA 1
ATOM 772 C C . ALA A 1 99 ? -1.123 16.672 -11.109 1 98.75 99 ALA A C 1
ATOM 774 O O . ALA A 1 99 ? -0.545 17.703 -10.758 1 98.75 99 ALA A O 1
ATOM 775 N N . GLY A 1 100 ? -1.009 16.062 -12.312 1 98.56 100 GLY A N 1
ATOM 776 C CA . GLY A 1 100 ? -0.17 16.672 -13.328 1 98.56 100 GLY A CA 1
ATOM 777 C C . GLY A 1 100 ? 1.203 16.047 -13.43 1 98.56 100 GLY A C 1
ATOM 778 O O . GLY A 1 100 ? 1.919 16.266 -14.414 1 98.56 100 GLY A O 1
ATOM 779 N N . ASP A 1 101 ? 1.562 15.281 -12.469 1 98.62 101 ASP A N 1
ATOM 780 C CA . ASP A 1 101 ? 2.822 14.547 -12.57 1 98.62 101 ASP A CA 1
ATOM 781 C C . ASP A 1 101 ? 2.859 13.695 -13.836 1 98.62 101 ASP A C 1
ATOM 783 O O . ASP A 1 101 ? 1.847 13.109 -14.227 1 98.62 101 ASP A O 1
ATOM 787 N N . ARG A 1 102 ? 3.996 13.648 -14.453 1 98.81 102 ARG A N 1
ATOM 788 C CA . ARG A 1 102 ? 4.344 12.641 -15.453 1 98.81 102 ARG A CA 1
ATOM 789 C C . ARG A 1 102 ? 5.391 11.672 -14.914 1 98.81 102 ARG A C 1
ATOM 791 O O . ARG A 1 102 ? 6.562 12.031 -14.773 1 98.81 102 ARG A O 1
ATOM 798 N N . LEU A 1 103 ? 4.914 10.445 -14.648 1 98.88 103 LEU A N 1
ATOM 799 C CA . LEU A 1 103 ? 5.723 9.523 -13.859 1 98.88 103 LEU A CA 1
ATOM 800 C C . LEU A 1 103 ? 6.172 8.336 -14.703 1 98.88 103 LEU A C 1
ATOM 802 O O . LEU A 1 103 ? 5.371 7.754 -15.445 1 98.88 103 LEU A O 1
ATOM 806 N N . ALA A 1 104 ? 7.43 8.031 -14.609 1 98.88 104 ALA A N 1
ATOM 807 C CA . ALA A 1 104 ? 7.984 6.816 -15.203 1 98.88 104 ALA A CA 1
ATOM 808 C C . ALA A 1 104 ? 8.461 5.848 -14.125 1 98.88 104 ALA A C 1
ATOM 810 O O . ALA A 1 104 ? 8.852 6.266 -13.031 1 98.88 104 ALA A O 1
ATOM 811 N N . VAL A 1 105 ? 8.391 4.539 -14.438 1 98.88 105 VAL A N 1
ATOM 812 C CA . VAL A 1 105 ? 8.797 3.506 -13.492 1 98.88 105 VAL A CA 1
ATOM 813 C C . VAL A 1 105 ? 9.906 2.652 -14.109 1 98.88 105 VAL A C 1
ATOM 815 O O . VAL A 1 105 ? 9.789 2.197 -15.25 1 98.88 105 VAL A O 1
ATOM 818 N N . GLU A 1 106 ? 10.961 2.512 -13.406 1 98.81 106 GLU A N 1
ATOM 819 C CA . GLU A 1 106 ? 11.969 1.497 -13.695 1 98.81 106 GLU A CA 1
ATOM 820 C C . GLU A 1 106 ? 11.898 0.343 -12.703 1 98.81 106 GLU A C 1
ATOM 822 O O . GLU A 1 106 ? 11.969 0.556 -11.492 1 98.81 106 GLU A O 1
ATOM 827 N N . VAL A 1 107 ? 11.805 -0.866 -13.273 1 98.75 107 VAL A N 1
ATOM 828 C CA . VAL A 1 107 ? 11.594 -2.039 -12.43 1 98.75 107 VAL A CA 1
ATOM 829 C C . VAL A 1 107 ? 12.875 -2.871 -12.367 1 98.75 107 VAL A C 1
ATOM 831 O O . VAL A 1 107 ? 13.578 -3.014 -13.375 1 98.75 107 VAL A O 1
ATOM 834 N N . THR A 1 108 ? 13.188 -3.367 -11.188 1 98.88 108 THR A N 1
ATOM 835 C CA . THR A 1 108 ? 14.336 -4.242 -10.961 1 98.88 108 THR A CA 1
ATOM 836 C C . THR A 1 108 ? 13.938 -5.441 -10.109 1 98.88 108 THR A C 1
ATOM 838 O O . THR A 1 108 ? 13.156 -5.305 -9.164 1 98.88 108 THR A O 1
ATOM 841 N N . ILE A 1 109 ? 14.469 -6.617 -10.43 1 98.69 109 ILE A N 1
ATOM 842 C CA . ILE A 1 109 ? 14.336 -7.781 -9.562 1 98.69 109 ILE A CA 1
ATOM 843 C C . ILE A 1 109 ? 15.383 -7.719 -8.445 1 98.69 109 ILE A C 1
ATOM 845 O O . ILE A 1 109 ? 16.578 -7.828 -8.703 1 98.69 109 ILE A O 1
ATOM 849 N N . ASP A 1 110 ? 14.938 -7.621 -7.23 1 98.81 110 ASP A N 1
ATOM 850 C CA . ASP A 1 110 ? 15.867 -7.457 -6.113 1 98.81 110 ASP A CA 1
ATOM 851 C C . ASP A 1 110 ? 16.25 -8.805 -5.512 1 98.81 110 ASP A C 1
ATOM 853 O O . ASP A 1 110 ? 17.344 -8.961 -4.965 1 98.81 110 ASP A O 1
ATOM 857 N N . ALA A 1 111 ? 15.297 -9.758 -5.574 1 98.44 111 ALA A N 1
ATOM 858 C CA . ALA A 1 111 ? 15.562 -11.055 -4.953 1 98.44 111 ALA A CA 1
ATOM 859 C C . ALA A 1 111 ? 14.711 -12.148 -5.59 1 98.44 111 ALA A C 1
ATOM 861 O O . ALA A 1 111 ? 13.602 -11.891 -6.059 1 98.44 111 ALA A O 1
ATOM 862 N N . ILE A 1 112 ? 15.203 -13.32 -5.582 1 97.56 112 ILE A N 1
ATOM 863 C CA . ILE A 1 112 ? 14.516 -14.57 -5.922 1 97.56 112 ILE A CA 1
ATOM 864 C C . ILE A 1 112 ? 14.844 -15.633 -4.879 1 97.56 112 ILE A C 1
ATOM 866 O O . ILE A 1 112 ? 16.016 -15.914 -4.609 1 97.56 112 ILE A O 1
ATOM 870 N N . LYS A 1 113 ? 13.82 -16.125 -4.387 1 96.5 113 LYS A N 1
ATOM 871 C CA . LYS A 1 113 ? 13.961 -17.203 -3.412 1 96.5 113 LYS A CA 1
ATOM 872 C C . LYS A 1 113 ? 12.977 -18.328 -3.703 1 96.5 113 LYS A C 1
ATOM 874 O O . LYS A 1 113 ? 11.953 -18.125 -4.359 1 96.5 113 LYS A O 1
ATOM 879 N N . THR A 1 114 ? 13.367 -19.516 -3.229 1 93.62 114 THR A N 1
ATOM 880 C CA . THR A 1 114 ? 12.445 -20.641 -3.256 1 93.62 114 THR A CA 1
ATOM 881 C C . THR A 1 114 ? 12.055 -21.062 -1.84 1 93.62 114 THR A C 1
ATOM 883 O O . THR A 1 114 ? 12.922 -21.297 -0.998 1 93.62 114 THR A O 1
ATOM 886 N N . LEU A 1 115 ? 10.852 -21.016 -1.633 1 89.94 115 LEU A N 1
ATOM 887 C CA . LEU A 1 115 ? 10.32 -21.406 -0.335 1 89.94 115 LEU A CA 1
ATOM 888 C C . LEU A 1 115 ? 9.258 -22.484 -0.495 1 89.94 115 LEU A C 1
ATOM 890 O O . LEU A 1 115 ? 8.195 -22.25 -1.071 1 89.94 115 LEU A O 1
ATOM 894 N N . ALA A 1 116 ? 9.477 -23.656 0.063 1 89.38 116 ALA A N 1
ATOM 895 C CA . ALA A 1 116 ? 8.539 -24.781 0.013 1 89.38 116 ALA A CA 1
ATOM 896 C C . ALA A 1 116 ? 8.055 -25.031 -1.413 1 89.38 116 ALA A C 1
ATOM 898 O O . ALA A 1 116 ? 6.855 -25.172 -1.651 1 89.38 116 ALA A O 1
ATOM 899 N N . GLY A 1 117 ? 8.875 -24.859 -2.41 1 89 117 GLY A N 1
ATOM 900 C CA . GLY A 1 117 ? 8.57 -25.156 -3.801 1 89 117 GLY A CA 1
ATOM 901 C C . GLY A 1 117 ? 8.016 -23.969 -4.559 1 89 117 GLY A C 1
ATOM 902 O O . GLY A 1 117 ? 7.898 -24 -5.785 1 89 117 GLY A O 1
ATOM 903 N N . ASN A 1 118 ? 7.723 -22.859 -3.832 1 92.19 118 ASN A N 1
ATOM 904 C CA . ASN A 1 118 ? 7.238 -21.641 -4.469 1 92.19 118 ASN A CA 1
ATOM 905 C C . ASN A 1 118 ? 8.383 -20.688 -4.797 1 92.19 118 ASN A C 1
ATOM 907 O O . ASN A 1 118 ? 9.352 -20.594 -4.035 1 92.19 118 ASN A O 1
ATOM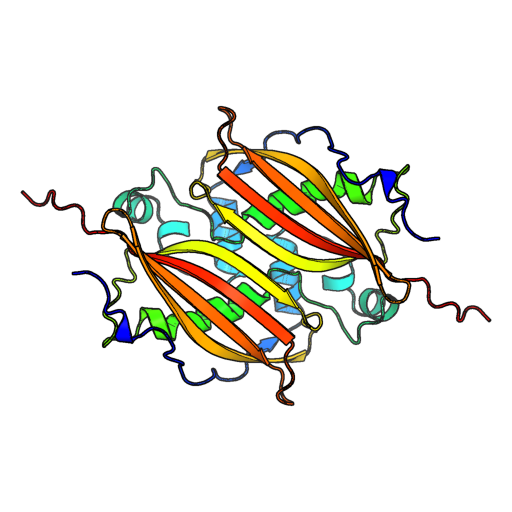 911 N N . ASP A 1 119 ? 8.281 -20.094 -5.934 1 94.75 119 ASP A N 1
ATOM 912 C CA . ASP A 1 119 ? 9.219 -19.016 -6.219 1 94.75 119 ASP A CA 1
ATOM 913 C C . ASP A 1 119 ? 8.727 -17.688 -5.645 1 94.75 119 ASP A C 1
ATOM 915 O O . ASP A 1 119 ? 7.582 -17.297 -5.863 1 94.75 119 ASP A O 1
ATOM 919 N N . VAL A 1 120 ? 9.633 -17.047 -4.891 1 95.56 120 VAL A N 1
ATOM 920 C CA . VAL A 1 120 ? 9.328 -15.75 -4.305 1 95.56 120 VAL A CA 1
ATOM 921 C C . VAL A 1 120 ? 10.211 -14.68 -4.941 1 95.56 120 VAL A C 1
ATOM 923 O O . VAL A 1 120 ? 11.438 -14.742 -4.852 1 95.56 120 VAL A O 1
ATOM 926 N N . LEU A 1 121 ? 9.578 -13.711 -5.574 1 96.94 121 LEU A N 1
ATOM 927 C CA . LEU A 1 121 ? 10.289 -12.625 -6.23 1 96.94 121 LEU A CA 1
ATOM 928 C C . LEU A 1 121 ? 10.047 -11.297 -5.508 1 96.94 121 LEU A C 1
ATOM 930 O O . LEU A 1 121 ? 8.914 -10.984 -5.133 1 96.94 121 LEU A O 1
ATOM 934 N N . THR A 1 122 ? 11.125 -10.594 -5.238 1 98.38 122 THR A N 1
ATOM 935 C CA . THR A 1 122 ? 11.016 -9.195 -4.816 1 98.38 122 THR A CA 1
ATOM 936 C C . THR A 1 122 ? 11.297 -8.258 -5.984 1 98.38 122 THR A C 1
ATOM 938 O O . THR A 1 122 ? 12.375 -8.297 -6.578 1 98.38 122 THR A O 1
ATOM 941 N N . VAL A 1 123 ? 10.305 -7.445 -6.273 1 98.19 123 VAL A N 1
ATOM 942 C CA . VAL A 1 123 ? 10.383 -6.531 -7.406 1 98.19 123 VAL A CA 1
ATOM 943 C C . VAL A 1 123 ? 10.312 -5.086 -6.914 1 98.19 123 VAL A C 1
ATOM 945 O O . VAL A 1 123 ? 9.406 -4.723 -6.16 1 98.19 123 VAL A O 1
ATOM 948 N N . ARG A 1 124 ? 11.273 -4.332 -7.352 1 98.81 124 ARG A N 1
ATOM 949 C CA . ARG A 1 124 ? 11.352 -2.928 -6.957 1 98.81 124 ARG A CA 1
ATOM 950 C C . ARG A 1 124 ? 11.039 -2.014 -8.141 1 98.81 124 ARG A C 1
ATOM 952 O O . ARG A 1 124 ? 11.555 -2.211 -9.234 1 98.81 124 ARG A O 1
ATOM 959 N N . GLY A 1 125 ? 10.195 -1.067 -7.953 1 98.75 125 GLY A N 1
ATOM 960 C CA . GLY A 1 125 ? 9.898 -0.019 -8.914 1 98.75 125 GLY A CA 1
ATOM 961 C C . GLY A 1 125 ? 10.305 1.362 -8.445 1 98.75 125 GLY A C 1
ATOM 962 O O . GLY A 1 125 ? 9.789 1.856 -7.438 1 98.75 125 GLY A O 1
ATOM 963 N N . GLU A 1 126 ? 11.227 1.971 -9.156 1 98.88 126 GLU A N 1
ATOM 964 C CA . GLU A 1 126 ? 11.609 3.355 -8.906 1 98.88 126 GLU A CA 1
ATOM 965 C C . GLU A 1 126 ? 10.812 4.32 -9.773 1 98.88 126 GLU A C 1
ATOM 967 O O . GLU A 1 126 ? 10.883 4.258 -11.008 1 98.88 126 GLU A O 1
ATOM 972 N N . VAL A 1 127 ? 10.086 5.215 -9.102 1 98.88 127 VAL A N 1
ATOM 973 C CA . VAL A 1 127 ? 9.234 6.16 -9.812 1 98.88 127 VAL A CA 1
ATOM 974 C C . VAL A 1 127 ? 9.898 7.531 -9.852 1 98.88 127 VAL A C 1
ATOM 976 O O . VAL A 1 127 ? 10.289 8.07 -8.812 1 98.88 127 VAL A O 1
ATOM 979 N N . THR A 1 128 ? 10.023 8.047 -11.031 1 98.88 128 THR A N 1
ATOM 980 C CA . THR A 1 128 ? 10.602 9.367 -11.211 1 98.88 128 THR A CA 1
ATOM 981 C C . THR A 1 128 ? 9.648 10.281 -11.984 1 98.88 128 THR A C 1
ATOM 983 O O . THR A 1 128 ? 8.766 9.797 -12.695 1 98.88 128 THR A O 1
ATOM 986 N N . ASP A 1 129 ? 9.828 11.586 -11.797 1 98.69 129 ASP A N 1
ATOM 987 C CA . ASP A 1 129 ? 9.008 12.547 -12.523 1 98.69 129 ASP A CA 1
ATOM 988 C C . ASP A 1 129 ? 9.688 12.992 -13.812 1 98.69 129 ASP A C 1
ATOM 990 O O . ASP A 1 129 ? 10.711 12.422 -14.211 1 98.69 129 ASP A O 1
ATOM 994 N N . ALA A 1 130 ? 9.148 13.953 -14.5 1 98.38 130 ALA A N 1
ATOM 995 C CA . ALA A 1 130 ? 9.594 14.375 -15.828 1 98.38 130 ALA A CA 1
ATOM 996 C C . ALA A 1 130 ? 11.008 14.938 -15.773 1 98.38 130 ALA A C 1
ATOM 998 O O . ALA A 1 130 ? 11.703 14.969 -16.797 1 98.38 130 ALA A O 1
ATOM 999 N N . THR A 1 131 ? 11.445 15.383 -14.625 1 98.25 131 THR A N 1
ATOM 1000 C CA . THR A 1 131 ? 12.781 15.953 -14.492 1 98.25 131 THR A CA 1
ATOM 1001 C C . THR A 1 131 ? 13.789 14.875 -14.094 1 98.25 131 THR A C 1
ATOM 1003 O O . THR A 1 131 ? 14.977 15.156 -13.922 1 98.25 131 THR A O 1
ATOM 1006 N N . GLY A 1 132 ? 13.305 13.703 -13.836 1 98.06 132 GLY A N 1
ATOM 1007 C CA . GLY A 1 132 ? 14.18 12.617 -13.43 1 98.06 132 GLY A CA 1
ATOM 1008 C C . GLY A 1 132 ? 14.352 12.523 -11.922 1 98.06 132 GLY A C 1
ATOM 1009 O O . GLY A 1 132 ? 15.125 11.695 -11.43 1 98.06 132 GLY A O 1
ATOM 1010 N N . GLU A 1 133 ? 13.617 13.328 -11.188 1 98.62 133 GLU A N 1
ATOM 1011 C CA . GLU A 1 133 ? 13.703 13.305 -9.734 1 98.62 133 GLU A CA 1
ATOM 1012 C C . GLU A 1 133 ? 12.844 12.188 -9.148 1 98.62 133 GLU A C 1
ATOM 1014 O O . GLU A 1 133 ? 11.727 11.945 -9.609 1 98.62 133 GLU A O 1
ATOM 1019 N N . HIS A 1 134 ? 13.344 11.562 -8.062 1 98.75 134 HIS A N 1
ATOM 1020 C CA . HIS A 1 134 ? 12.664 10.453 -7.398 1 98.75 134 HIS A CA 1
ATOM 1021 C C . HIS A 1 134 ? 11.391 10.922 -6.703 1 98.75 134 HIS A C 1
ATOM 1023 O O . HIS A 1 134 ? 11.375 11.977 -6.074 1 98.75 134 HIS A O 1
ATOM 1029 N N . VAL A 1 135 ? 10.336 10.141 -6.84 1 98.62 135 VAL A N 1
ATOM 1030 C CA . VAL A 1 135 ? 9.07 10.461 -6.199 1 98.62 135 VAL A CA 1
ATOM 1031 C C . VAL A 1 135 ? 8.727 9.398 -5.16 1 98.62 135 VAL A C 1
ATOM 1033 O O . VAL A 1 135 ? 8.492 9.711 -3.99 1 98.62 135 VAL A O 1
ATOM 1036 N N . VAL A 1 136 ? 8.734 8.125 -5.52 1 98.62 136 VAL A N 1
ATOM 1037 C CA . VAL A 1 136 ? 8.375 7.031 -4.633 1 98.62 136 VAL A CA 1
ATOM 1038 C C . VAL A 1 136 ? 9.023 5.734 -5.117 1 98.62 136 VAL A C 1
ATOM 1040 O O . VAL A 1 136 ? 9.141 5.508 -6.324 1 98.62 136 VAL A O 1
ATOM 1043 N N . THR A 1 137 ? 9.508 4.914 -4.18 1 98.81 137 THR A N 1
ATOM 1044 C CA . THR A 1 137 ? 9.922 3.539 -4.438 1 98.81 137 THR A CA 1
ATOM 1045 C C . THR A 1 137 ? 8.844 2.555 -3.992 1 98.81 137 THR A C 1
ATOM 1047 O O . THR A 1 137 ? 8.344 2.646 -2.871 1 98.81 137 THR A O 1
ATOM 1050 N N . SER A 1 138 ? 8.477 1.729 -4.883 1 98.56 138 SER A N 1
ATOM 1051 C CA . SER A 1 138 ? 7.574 0.623 -4.59 1 98.56 138 SER A CA 1
ATOM 1052 C C . SER A 1 138 ? 8.32 -0.705 -4.539 1 98.56 138 SER A C 1
ATOM 1054 O O . SER A 1 138 ? 9.094 -1.021 -5.445 1 98.56 138 SER A O 1
ATOM 1056 N N . VAL A 1 139 ? 8.133 -1.483 -3.486 1 98.62 139 VAL A N 1
ATOM 1057 C CA . VAL A 1 139 ? 8.68 -2.834 -3.404 1 98.62 139 VAL A CA 1
ATOM 1058 C C . VAL A 1 139 ? 7.547 -3.838 -3.191 1 98.62 139 VAL A C 1
ATOM 1060 O O . VAL A 1 139 ? 6.746 -3.689 -2.268 1 98.62 139 VAL A O 1
ATOM 1063 N N . MET A 1 140 ? 7.504 -4.816 -4.047 1 97.25 140 MET A N 1
ATOM 1064 C CA . MET A 1 140 ? 6.465 -5.836 -3.906 1 97.25 140 MET A CA 1
ATOM 1065 C C . MET A 1 140 ? 7.07 -7.234 -3.902 1 97.25 140 MET A C 1
ATOM 1067 O O . MET A 1 140 ? 8.109 -7.465 -4.523 1 97.25 140 MET A O 1
ATOM 1071 N N . THR A 1 141 ? 6.453 -8.094 -3.248 1 96.38 141 THR A N 1
ATOM 1072 C CA . THR A 1 141 ? 6.793 -9.508 -3.252 1 96.38 141 THR A CA 1
ATOM 1073 C C . THR A 1 141 ? 5.734 -10.32 -3.994 1 96.38 141 THR A C 1
ATOM 1075 O O . THR A 1 141 ? 4.547 -10.234 -3.68 1 96.38 141 THR A O 1
ATOM 1078 N N . LEU A 1 142 ? 6.18 -11.039 -4.977 1 93.69 142 LEU A N 1
ATOM 1079 C CA . LEU A 1 142 ? 5.344 -11.945 -5.758 1 93.69 142 LEU A CA 1
ATOM 1080 C C . LEU A 1 142 ? 5.66 -13.398 -5.434 1 93.69 142 LEU A C 1
ATOM 1082 O O . LEU A 1 142 ? 6.828 -13.766 -5.277 1 93.69 142 LEU A O 1
ATOM 1086 N N . VAL A 1 143 ? 4.684 -14.188 -5.344 1 91.19 143 VAL A N 1
ATOM 1087 C CA . VAL A 1 143 ? 4.848 -15.617 -5.125 1 91.19 143 VAL A CA 1
ATOM 1088 C C . VAL A 1 143 ? 4.262 -16.391 -6.305 1 91.19 143 VAL A C 1
ATOM 1090 O O . VAL A 1 143 ? 3.068 -16.281 -6.602 1 91.19 143 VAL A O 1
ATOM 1093 N N . ALA A 1 144 ? 5.031 -17.047 -6.98 1 91.25 144 ALA A N 1
ATOM 1094 C CA . ALA A 1 144 ? 4.598 -18.031 -7.973 1 91.25 144 ALA A CA 1
ATOM 1095 C C . ALA A 1 144 ? 4.469 -19.422 -7.352 1 91.25 144 ALA A C 1
ATOM 1097 O O . ALA A 1 144 ? 5.473 -20.062 -7.027 1 91.25 144 ALA A O 1
ATOM 1098 N N . ARG A 1 145 ? 3.309 -19.844 -7.27 1 86.19 145 ARG A N 1
ATOM 1099 C CA . ARG A 1 145 ? 3.033 -21.109 -6.602 1 86.19 145 ARG A CA 1
ATOM 1100 C C . ARG A 1 145 ? 3.438 -22.281 -7.48 1 86.19 145 ARG A C 1
ATOM 1102 O O . ARG A 1 145 ? 3.277 -22.234 -8.703 1 86.19 145 ARG A O 1
ATOM 1109 N N . ALA A 1 146 ? 3.877 -23.281 -6.797 1 81.62 146 ALA A N 1
ATOM 1110 C CA . ALA A 1 146 ? 4.234 -24.516 -7.508 1 81.62 146 ALA A CA 1
ATOM 1111 C C . ALA A 1 146 ? 2.99 -25.219 -8.055 1 81.62 146 ALA A C 1
ATOM 1113 O O . ALA A 1 146 ? 1.903 -25.094 -7.484 1 81.62 146 ALA A O 1
ATOM 1114 N N . ALA A 1 147 ? 3.129 -25.828 -9.266 1 70.69 147 ALA A N 1
ATOM 1115 C CA . ALA A 1 147 ? 2.043 -26.625 -9.836 1 70.69 147 ALA A CA 1
ATOM 1116 C C . ALA A 1 147 ? 1.694 -27.797 -8.938 1 70.69 147 ALA A C 1
ATOM 1118 O O . ALA A 1 147 ? 2.58 -28.406 -8.336 1 70.69 147 ALA A O 1
ATOM 1119 N N . ASP A 1 148 ? 0.428 -27.922 -8.375 1 63.22 148 ASP A N 1
ATOM 1120 C CA . ASP A 1 148 ? 0.039 -29.141 -7.668 1 63.22 148 ASP A CA 1
ATOM 1121 C C . ASP A 1 148 ? 0.367 -30.375 -8.492 1 63.22 148 ASP A C 1
ATOM 1123 O O . ASP A 1 148 ? 0.197 -30.391 -9.711 1 63.22 148 ASP A O 1
ATOM 1127 N N . GLU A 1 149 ? 1.425 -31.109 -8.188 1 50 149 GLU A N 1
ATOM 1128 C CA . GLU A 1 149 ? 1.707 -32.406 -8.805 1 50 149 GLU A CA 1
ATOM 1129 C C . GLU A 1 149 ? 0.45 -33.25 -8.883 1 50 149 GLU A C 1
ATOM 1131 O O . GLU A 1 149 ? 0.505 -34.406 -9.32 1 50 149 GLU A O 1
ATOM 1136 N N . THR A 1 150 ? -0.573 -32.969 -8.352 1 47.25 150 THR A N 1
ATOM 1137 C CA . THR A 1 150 ? -1.473 -34.125 -8.336 1 47.25 150 THR A CA 1
ATOM 1138 C C . THR A 1 150 ? -1.922 -34.5 -9.75 1 47.25 150 THR A C 1
ATOM 1140 O O . THR A 1 150 ? -2.934 -35.156 -9.93 1 47.25 150 THR A O 1
ATOM 1143 N N . GLY A 1 151 ? -1.373 -34.125 -10.844 1 38.91 151 GLY A N 1
ATOM 1144 C CA . GLY A 1 151 ? -1.838 -34.812 -12.023 1 38.91 151 GLY A CA 1
ATOM 1145 C C . GLY A 1 151 ? -1.532 -36.312 -11.984 1 38.91 151 GLY A C 1
ATOM 1146 O O . GLY A 1 151 ? -1.662 -37 -12.992 1 38.91 151 GLY A O 1
AT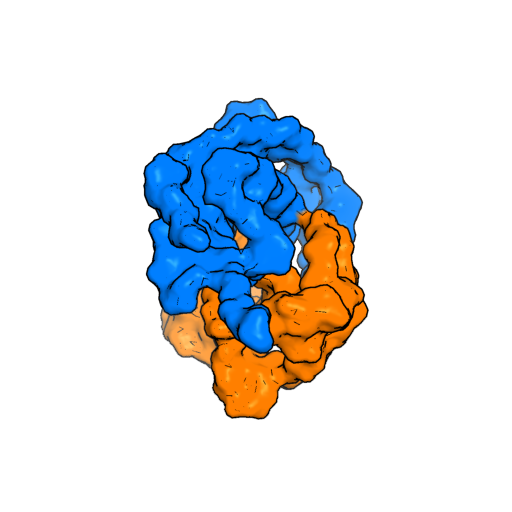OM 1147 N N . GLU A 1 152 ? -1.377 -37 -10.867 1 31.47 152 GLU A N 1
ATOM 1148 C CA . GLU A 1 152 ? -1.646 -38.406 -11.125 1 31.47 152 GLU A CA 1
ATOM 1149 C C . GLU A 1 152 ? -3.145 -38.656 -11.25 1 31.47 152 GLU A C 1
ATOM 1151 O O . GLU A 1 152 ? -3.957 -38 -10.617 1 31.47 152 GLU A O 1
ATOM 1156 N N . MET B 1 1 ? 3.221 22.719 19.266 1 70.81 1 MET B N 1
ATOM 1157 C CA . MET B 1 1 ? 3.951 21.891 20.219 1 70.81 1 MET B CA 1
ATOM 1158 C C . MET B 1 1 ? 4.141 20.484 19.688 1 70.81 1 MET B C 1
ATOM 1160 O O . MET B 1 1 ? 3.279 19.969 18.969 1 70.81 1 MET B O 1
ATOM 1164 N N . ALA B 1 2 ? 5.352 19.891 19.891 1 86.38 2 ALA B N 1
ATOM 1165 C CA . ALA B 1 2 ? 5.656 18.516 19.5 1 86.38 2 ALA B CA 1
ATOM 1166 C C . ALA B 1 2 ? 4.707 17.531 20.172 1 86.38 2 ALA B C 1
ATOM 1168 O O . ALA B 1 2 ? 4.281 17.734 21.297 1 86.38 2 ALA B O 1
ATOM 1169 N N . LEU B 1 3 ? 4.332 16.5 19.484 1 93.19 3 LEU B N 1
ATOM 1170 C CA . LEU B 1 3 ? 3.467 15.477 20.047 1 93.19 3 LEU B CA 1
ATOM 1171 C C . LEU B 1 3 ? 4.141 14.781 21.234 1 93.19 3 LEU B C 1
ATOM 1173 O O . LEU B 1 3 ? 5.363 14.648 21.266 1 93.19 3 LEU B O 1
ATOM 1177 N N . ASP B 1 4 ? 3.414 14.359 22.156 1 94.75 4 ASP B N 1
ATOM 1178 C CA . ASP B 1 4 ? 3.877 13.719 23.375 1 94.75 4 ASP B CA 1
ATOM 1179 C C . ASP B 1 4 ? 4.379 12.305 23.109 1 94.75 4 ASP B C 1
ATOM 1181 O O . ASP B 1 4 ? 3.598 11.422 22.766 1 94.75 4 ASP B O 1
ATOM 1185 N N . PRO B 1 5 ? 5.625 11.992 23.281 1 95.69 5 PRO B N 1
ATOM 1186 C CA . PRO B 1 5 ? 6.188 10.672 23 1 95.69 5 PRO B CA 1
ATOM 1187 C C . PRO B 1 5 ? 5.664 9.594 23.938 1 95.69 5 PRO B C 1
ATOM 1189 O O . PRO B 1 5 ? 5.867 8.398 23.688 1 95.69 5 PRO B O 1
ATOM 1192 N N . SER B 1 6 ? 5.012 9.969 24.984 1 97.06 6 SER B N 1
ATOM 1193 C CA . SER B 1 6 ? 4.48 8.977 25.922 1 97.06 6 SER B CA 1
ATOM 1194 C C . SER B 1 6 ? 3.359 8.164 25.281 1 97.06 6 SER B C 1
ATOM 1196 O O . SER B 1 6 ? 2.951 7.133 25.812 1 97.06 6 SER B O 1
ATOM 1198 N N . PHE B 1 7 ? 2.932 8.609 24.156 1 97.88 7 PHE B N 1
ATOM 1199 C CA . PHE B 1 7 ? 1.869 7.902 23.453 1 97.88 7 PHE B CA 1
ATOM 1200 C C . PHE B 1 7 ? 2.426 6.711 22.688 1 97.88 7 PHE B C 1
ATOM 1202 O O . PHE B 1 7 ? 1.669 5.863 22.219 1 97.88 7 PHE B O 1
ATOM 1209 N N . ILE B 1 8 ? 3.756 6.656 22.516 1 98.31 8 ILE B N 1
ATOM 1210 C CA . ILE B 1 8 ? 4.348 5.5 21.859 1 98.31 8 ILE B CA 1
ATOM 1211 C C . ILE B 1 8 ? 3.965 4.223 22.609 1 98.31 8 ILE B C 1
ATOM 1213 O O . ILE B 1 8 ? 4.094 4.148 23.828 1 98.31 8 ILE B O 1
ATOM 1217 N N . GLY B 1 9 ? 3.42 3.26 21.891 1 98.5 9 GLY B N 1
ATOM 1218 C CA . GLY B 1 9 ? 2.996 2 22.484 1 98.5 9 GLY B CA 1
ATOM 1219 C C . GLY B 1 9 ? 1.51 1.952 22.781 1 98.5 9 GLY B C 1
ATOM 1220 O O . GLY B 1 9 ? 0.959 0.881 23.047 1 98.5 9 GLY B O 1
ATOM 1221 N N . ARG B 1 10 ? 0.856 3.123 22.688 1 98.19 10 ARG B N 1
ATOM 1222 C CA . ARG B 1 10 ? -0.583 3.148 22.922 1 98.19 10 ARG B CA 1
ATOM 1223 C C . ARG B 1 10 ? -1.327 2.348 21.859 1 98.19 10 ARG B C 1
ATOM 1225 O O . ARG B 1 10 ? -1.077 2.512 20.672 1 98.19 10 ARG B O 1
ATOM 1232 N N . SER B 1 11 ? -2.203 1.504 22.344 1 98.44 11 SER B N 1
ATOM 1233 C CA . SER B 1 11 ? -3.111 0.769 21.469 1 98.44 11 SER B CA 1
ATOM 1234 C C . SER B 1 11 ? -4.551 1.234 21.641 1 98.44 11 SER B C 1
ATOM 1236 O O . SER B 1 11 ? -4.898 1.809 22.672 1 98.44 11 SER B O 1
ATOM 1238 N N . TYR B 1 12 ? -5.328 1.049 20.672 1 98.44 12 TYR B N 1
ATOM 1239 C CA . TYR B 1 12 ? -6.734 1.427 20.656 1 98.44 12 TYR B CA 1
ATOM 1240 C C . TYR B 1 12 ? -7.629 0.197 20.531 1 98.44 12 TYR B C 1
ATOM 1242 O O . TYR B 1 12 ? -7.18 -0.862 20.094 1 98.44 12 TYR B O 1
ATOM 1250 N N . PRO B 1 13 ? -8.898 0.338 20.938 1 97.88 13 PRO B N 1
ATOM 1251 C CA . PRO B 1 13 ? -9.789 -0.822 20.859 1 97.88 13 PRO B CA 1
ATOM 1252 C C . PRO B 1 13 ? -9.93 -1.358 19.438 1 97.88 13 PRO B C 1
ATOM 1254 O O . PRO B 1 13 ? -9.977 -0.579 18.484 1 97.88 13 PRO B O 1
ATOM 1257 N N . PRO B 1 14 ? -9.984 -2.693 19.312 1 98.31 14 PRO B N 1
ATOM 1258 C CA . PRO B 1 14 ? -10.258 -3.244 17.984 1 98.31 14 PRO B CA 1
ATOM 1259 C C . PRO B 1 14 ? -11.547 -2.701 17.375 1 98.31 14 PRO B C 1
ATOM 1261 O O . PRO B 1 14 ? -12.523 -2.451 18.094 1 98.31 14 PRO B O 1
ATOM 1264 N N . THR B 1 15 ? -11.531 -2.576 16.094 1 98.56 15 THR B N 1
ATOM 1265 C CA . THR B 1 15 ? -12.719 -2.133 15.383 1 98.56 15 THR B CA 1
ATOM 1266 C C . THR B 1 15 ? -13.781 -3.232 15.359 1 98.56 15 THR B C 1
ATOM 1268 O O . THR B 1 15 ? -13.477 -4.398 15.625 1 98.56 15 THR B O 1
ATOM 1271 N N . GLU B 1 16 ? -15.078 -2.748 15.016 1 98.06 16 GLU B N 1
ATOM 1272 C CA . GLU B 1 16 ? -16.062 -3.752 14.609 1 98.06 16 GLU B CA 1
ATOM 1273 C C . GLU B 1 16 ? -15.609 -4.477 13.344 1 98.06 16 GLU B C 1
ATOM 1275 O O . GLU B 1 16 ? -14.93 -3.895 12.492 1 98.06 16 GLU B O 1
ATOM 1280 N N . PRO B 1 17 ? -15.977 -5.746 13.266 1 98.38 17 PRO B N 1
ATOM 1281 C CA . PRO B 1 17 ? -15.547 -6.496 12.078 1 98.38 17 PRO B CA 1
ATOM 1282 C C . PRO B 1 17 ? -16.078 -5.891 10.781 1 98.38 17 PRO B C 1
ATOM 1284 O O . PRO B 1 17 ? -17.219 -5.426 10.727 1 98.38 17 PRO B O 1
ATOM 1287 N N . TYR B 1 18 ? -15.195 -5.809 9.852 1 98.38 18 TYR B N 1
ATOM 1288 C CA . TYR B 1 18 ? -15.516 -5.445 8.477 1 98.38 18 TYR B CA 1
ATOM 1289 C C . TYR B 1 18 ? -15.703 -6.688 7.609 1 98.38 18 TYR B C 1
ATOM 1291 O O . TYR B 1 18 ? -14.781 -7.5 7.48 1 98.38 18 TYR B O 1
ATOM 1299 N N . GLU B 1 19 ? -16.859 -6.809 7.035 1 98.5 19 GLU B N 1
ATOM 1300 C CA . GLU B 1 19 ? -17.109 -7.941 6.148 1 98.5 19 GLU B CA 1
ATOM 1301 C C . GLU B 1 19 ? -16.656 -7.637 4.723 1 98.5 19 GLU B C 1
ATOM 1303 O O . GLU B 1 19 ? -17.172 -6.719 4.086 1 98.5 19 GLU B O 1
ATOM 1308 N N . VAL B 1 20 ? -15.711 -8.453 4.258 1 98.38 20 VAL B N 1
ATOM 1309 C CA . VAL B 1 20 ? -15.148 -8.25 2.928 1 98.38 20 VAL B CA 1
ATOM 1310 C C . VAL B 1 20 ? -16.078 -8.859 1.879 1 98.38 20 VAL B C 1
ATOM 1312 O O . VAL B 1 20 ? -16.266 -10.078 1.835 1 98.38 20 VAL B O 1
ATOM 1315 N N . GLY B 1 21 ? -16.609 -7.984 1.039 1 98.12 21 GLY B N 1
ATOM 1316 C CA . GLY B 1 21 ? -17.484 -8.469 -0.015 1 98.12 21 GLY B CA 1
ATOM 1317 C C . GLY B 1 21 ? -16.797 -8.57 -1.363 1 98.12 21 GLY B C 1
ATOM 1318 O O . GLY B 1 21 ? -15.859 -7.828 -1.646 1 98.12 21 GLY B O 1
ATOM 1319 N N . ARG B 1 22 ? -17.344 -9.406 -2.225 1 98 22 ARG B N 1
ATOM 1320 C CA . ARG B 1 22 ? -16.828 -9.594 -3.574 1 98 22 ARG B CA 1
ATOM 1321 C C . ARG B 1 22 ? -16.891 -8.289 -4.371 1 98 22 ARG B C 1
ATOM 1323 O O . ARG B 1 22 ? -15.953 -7.957 -5.098 1 98 22 ARG B O 1
ATOM 1330 N N . GLU B 1 23 ? -17.938 -7.59 -4.188 1 97.12 23 GLU B N 1
ATOM 1331 C CA . GLU B 1 23 ? -18.109 -6.379 -4.992 1 97.12 23 GLU B CA 1
ATOM 1332 C C . GLU B 1 23 ? -17.109 -5.301 -4.582 1 97.12 23 GLU B C 1
ATOM 1334 O O . GLU B 1 23 ? -16.625 -4.543 -5.426 1 97.12 23 GLU B O 1
ATOM 1339 N N . LYS B 1 24 ? -16.812 -5.234 -3.348 1 96.12 24 LYS B N 1
ATOM 1340 C CA . LYS B 1 24 ? -15.812 -4.262 -2.912 1 96.12 24 LYS B CA 1
ATOM 1341 C C . LYS B 1 24 ? -14.422 -4.625 -3.441 1 96.12 24 LYS B C 1
ATOM 1343 O O . LYS B 1 24 ? -13.648 -3.744 -3.818 1 96.12 24 LYS B O 1
ATOM 1348 N N . ILE B 1 25 ? -14.117 -5.949 -3.457 1 97.19 25 ILE B N 1
ATOM 1349 C CA . ILE B 1 25 ? -12.867 -6.414 -4.055 1 97.19 25 ILE B CA 1
ATOM 1350 C C . ILE B 1 25 ? -12.828 -6.023 -5.531 1 97.19 25 ILE B C 1
ATOM 1352 O O . ILE B 1 25 ? -11.828 -5.477 -6.004 1 97.19 25 ILE B O 1
ATOM 1356 N N . ARG B 1 26 ? -13.906 -6.23 -6.242 1 96.06 26 ARG B N 1
ATOM 1357 C CA . ARG B 1 26 ? -13.977 -5.914 -7.664 1 96.06 26 ARG B CA 1
ATOM 1358 C C . ARG B 1 26 ? -13.789 -4.418 -7.906 1 96.06 26 ARG B C 1
ATOM 1360 O O . ARG B 1 26 ? -13.023 -4.016 -8.781 1 96.06 26 ARG B O 1
ATOM 1367 N N . GLU B 1 27 ? -14.484 -3.605 -7.109 1 94.25 27 GLU B N 1
ATOM 1368 C CA . GLU B 1 27 ? -14.375 -2.156 -7.238 1 94.25 27 GLU B CA 1
ATOM 1369 C C . GLU B 1 27 ? -12.93 -1.698 -7.062 1 94.25 27 GLU B C 1
ATOM 1371 O O . GLU B 1 27 ? -12.453 -0.83 -7.801 1 94.25 27 GLU B O 1
ATOM 1376 N N . PHE B 1 28 ? -12.297 -2.303 -6.121 1 94.56 28 PHE B N 1
ATOM 1377 C CA . PHE B 1 28 ? -10.914 -1.933 -5.844 1 94.56 28 PHE B CA 1
ATOM 1378 C C . PHE B 1 28 ? -10 -2.34 -7 1 94.56 28 PHE B C 1
ATOM 1380 O O . PHE B 1 28 ? -9.18 -1.544 -7.457 1 94.56 28 PHE B O 1
ATOM 1387 N N . ALA B 1 29 ? -10.172 -3.547 -7.453 1 93.69 29 ALA B N 1
ATOM 1388 C CA . ALA B 1 29 ? -9.367 -4.047 -8.562 1 93.69 29 ALA B CA 1
ATOM 1389 C C . ALA B 1 29 ? -9.531 -3.166 -9.805 1 93.69 29 ALA B C 1
ATOM 1391 O O . ALA B 1 29 ? -8.547 -2.83 -10.469 1 93.69 29 ALA B O 1
ATOM 1392 N N . VAL B 1 30 ? -10.727 -2.721 -10.055 1 92.19 30 VAL B N 1
ATOM 1393 C CA . VAL B 1 30 ? -11.008 -1.848 -11.195 1 92.19 30 VAL B CA 1
ATOM 1394 C C . VAL B 1 30 ? -10.297 -0.508 -11 1 92.19 30 VAL B C 1
ATOM 1396 O O . VAL B 1 30 ? -9.664 0.006 -11.93 1 92.19 30 VAL B O 1
ATOM 1399 N N . ALA B 1 31 ? -10.352 0.005 -9.844 1 89.62 31 ALA B N 1
ATOM 1400 C CA . ALA B 1 31 ? -9.766 1.314 -9.562 1 89.62 31 ALA B CA 1
ATOM 1401 C C . ALA B 1 31 ? -8.258 1.301 -9.766 1 89.62 31 ALA B C 1
ATOM 1403 O O . ALA B 1 31 ? -7.672 2.295 -10.203 1 89.62 31 ALA B O 1
ATOM 1404 N N . ILE B 1 32 ? -7.586 0.17 -9.445 1 89.25 32 ILE B N 1
ATOM 1405 C CA . ILE B 1 32 ? -6.133 0.144 -9.57 1 89.25 32 ILE B CA 1
ATOM 1406 C C . ILE B 1 32 ? -5.742 -0.413 -10.938 1 89.25 32 ILE B C 1
ATOM 1408 O O . ILE B 1 32 ? -4.559 -0.477 -11.281 1 89.25 32 ILE B O 1
ATOM 1412 N N . GLY B 1 33 ? -6.773 -0.856 -11.742 1 88.06 33 GLY B N 1
ATOM 1413 C CA . GLY B 1 33 ? -6.527 -1.331 -13.094 1 88.06 33 GLY B CA 1
ATOM 1414 C C . GLY B 1 33 ? -5.902 -2.713 -13.141 1 88.06 33 GLY B C 1
ATOM 1415 O O . GLY B 1 33 ? -5.125 -3.02 -14.047 1 88.06 33 GLY B O 1
ATOM 1416 N N . ASP B 1 34 ? -6.102 -3.525 -12.133 1 87.44 34 ASP B N 1
ATOM 1417 C CA . ASP B 1 34 ? -5.582 -4.891 -12.086 1 87.44 34 ASP B CA 1
ATOM 1418 C C . ASP B 1 34 ? -6.664 -5.898 -12.469 1 87.44 34 ASP B C 1
ATOM 1420 O O . ASP B 1 34 ? -7.609 -6.125 -11.711 1 87.44 34 ASP B O 1
ATOM 1424 N N . ALA B 1 35 ? -6.461 -6.527 -13.578 1 88.94 35 ALA B N 1
ATOM 1425 C CA . ALA B 1 35 ? -7.484 -7.406 -14.141 1 88.94 35 ALA B CA 1
ATOM 1426 C C . ALA B 1 35 ? -7.227 -8.859 -13.766 1 88.94 35 ALA B C 1
ATOM 1428 O O . ALA B 1 35 ? -7.762 -9.773 -14.398 1 88.94 35 ALA B O 1
ATOM 1429 N N . ASN B 1 36 ? -6.41 -9.172 -12.805 1 88.69 36 ASN B N 1
ATOM 1430 C CA . ASN B 1 36 ? -6.156 -10.539 -12.367 1 88.69 36 ASN B CA 1
ATOM 1431 C C . ASN B 1 36 ? -7.457 -11.281 -12.07 1 88.69 36 ASN B C 1
ATOM 1433 O O . ASN B 1 36 ? -8.25 -10.844 -11.234 1 88.69 36 ASN B O 1
ATOM 1437 N N . PRO B 1 37 ? -7.719 -12.359 -12.727 1 93.31 37 PRO B N 1
ATOM 1438 C CA . PRO B 1 37 ? -8.992 -13.062 -12.539 1 93.31 37 PRO B CA 1
ATOM 1439 C C . PRO B 1 37 ? -9.203 -13.531 -11.102 1 93.31 37 PRO B C 1
ATOM 1441 O O . PRO B 1 37 ? -10.344 -13.742 -10.68 1 93.31 37 PRO B O 1
ATOM 1444 N N . ALA B 1 38 ? -8.172 -13.633 -10.312 1 93.31 38 ALA B N 1
ATOM 1445 C CA . ALA B 1 38 ? -8.289 -14.047 -8.922 1 93.31 38 ALA B CA 1
ATOM 1446 C C . ALA B 1 38 ? -9.125 -13.047 -8.117 1 93.31 38 ALA B C 1
ATOM 1448 O O . ALA B 1 38 ? -9.625 -13.367 -7.039 1 93.31 38 ALA B O 1
ATOM 1449 N N . TYR B 1 39 ? -9.32 -11.812 -8.672 1 95.94 39 TYR B N 1
ATOM 1450 C CA . TYR B 1 39 ? -10.008 -10.758 -7.93 1 95.94 39 TYR B CA 1
ATOM 1451 C C . TYR B 1 39 ? -11.492 -10.719 -8.289 1 95.94 39 TYR B C 1
ATOM 1453 O O . TYR B 1 39 ? -12.289 -10.086 -7.594 1 95.94 39 TYR B O 1
ATOM 1461 N N . THR B 1 40 ? -11.883 -11.414 -9.375 1 96.5 40 THR B N 1
ATOM 1462 C CA . THR B 1 40 ? -13.234 -11.148 -9.859 1 96.5 40 THR B CA 1
ATOM 1463 C C . THR B 1 40 ? -13.93 -12.445 -10.258 1 96.5 40 THR B C 1
ATOM 1465 O O . THR B 1 40 ? -15.148 -12.469 -10.453 1 96.5 40 THR B O 1
ATOM 1468 N N . ASP B 1 41 ? -13.18 -13.492 -10.422 1 97 41 ASP B N 1
ATOM 1469 C CA . ASP B 1 41 ? -13.711 -14.781 -10.852 1 97 41 ASP B CA 1
ATOM 1470 C C . ASP B 1 41 ? -13.469 -15.859 -9.789 1 97 41 ASP B C 1
ATOM 1472 O O . ASP B 1 41 ? -12.352 -16.344 -9.641 1 97 41 ASP B O 1
ATOM 1476 N N . ALA B 1 42 ? -14.555 -16.312 -9.172 1 97.25 42 ALA B N 1
ATOM 1477 C CA . ALA B 1 42 ? -14.445 -17.266 -8.07 1 97.25 42 ALA B CA 1
ATOM 1478 C C . ALA B 1 42 ? -13.828 -18.578 -8.531 1 97.25 42 ALA B C 1
ATOM 1480 O O . ALA B 1 42 ? -13.047 -19.203 -7.809 1 97.25 42 ALA B O 1
ATOM 1481 N N . GLU B 1 43 ? -14.172 -18.984 -9.695 1 97 43 GLU B N 1
ATOM 1482 C CA . GLU B 1 43 ? -13.625 -20.25 -10.203 1 97 43 GLU B CA 1
ATOM 1483 C C . GLU B 1 43 ? -12.133 -20.125 -10.484 1 97 43 GLU B C 1
ATOM 1485 O O . GLU B 1 43 ? -11.359 -21.031 -10.195 1 97 43 GLU B O 1
ATOM 1490 N N . ALA B 1 44 ? -11.742 -19.031 -11.047 1 93.75 44 ALA B N 1
ATOM 1491 C CA . ALA B 1 44 ? -10.32 -18.797 -11.273 1 93.75 44 ALA B CA 1
ATOM 1492 C C . ALA B 1 44 ? -9.555 -18.766 -9.961 1 93.75 44 ALA B C 1
ATOM 1494 O O . ALA B 1 44 ? -8.461 -19.328 -9.852 1 93.75 44 ALA B O 1
ATOM 1495 N N . ALA B 1 45 ? -10.109 -18.094 -8.977 1 95 45 ALA B N 1
ATOM 1496 C CA . ALA B 1 45 ? -9.477 -18.031 -7.664 1 95 45 ALA B CA 1
ATOM 1497 C C . ALA B 1 45 ? -9.328 -19.438 -7.062 1 95 45 ALA B C 1
ATOM 1499 O O . ALA B 1 45 ? -8.266 -19.781 -6.547 1 95 45 ALA B O 1
ATOM 1500 N N . LYS B 1 46 ? -10.344 -20.234 -7.16 1 95 46 LYS B N 1
ATOM 1501 C CA . LYS B 1 46 ? -10.305 -21.594 -6.637 1 95 46 LYS B CA 1
ATOM 1502 C C . LYS B 1 46 ? -9.227 -22.422 -7.332 1 95 46 LYS B C 1
ATOM 1504 O O . LYS B 1 46 ? -8.539 -23.219 -6.691 1 95 46 LYS B O 1
ATOM 1509 N N . ALA B 1 47 ? -9.164 -22.188 -8.609 1 91.31 47 ALA B N 1
ATOM 1510 C CA . ALA B 1 47 ? -8.156 -22.906 -9.375 1 91.31 47 ALA B CA 1
ATOM 1511 C C . ALA B 1 47 ? -6.75 -22.562 -8.883 1 91.31 47 ALA B C 1
ATOM 1513 O O . ALA B 1 47 ? -5.828 -23.375 -9.023 1 91.31 47 ALA B O 1
ATOM 1514 N N . LEU B 1 48 ? -6.652 -21.453 -8.258 1 87.5 48 LEU B N 1
ATOM 1515 C CA . LEU B 1 48 ? -5.367 -21 -7.723 1 87.5 48 LEU B CA 1
ATOM 1516 C C . LEU B 1 48 ? -5.219 -21.406 -6.258 1 87.5 48 LEU B C 1
ATOM 1518 O O . LEU B 1 48 ? -4.227 -21.062 -5.613 1 87.5 48 LEU B O 1
ATOM 1522 N N . GLY B 1 49 ? -6.223 -22.016 -5.711 1 91 49 GLY B N 1
ATOM 1523 C CA . GLY B 1 49 ? -6.102 -22.547 -4.367 1 91 49 GLY B CA 1
ATOM 1524 C C . GLY B 1 49 ? -6.77 -21.688 -3.311 1 91 49 GLY B C 1
ATOM 1525 O O . GLY B 1 49 ? -6.586 -21.922 -2.113 1 91 49 GLY B O 1
ATOM 1526 N N . HIS B 1 50 ? -7.492 -20.734 -3.748 1 94.31 50 HIS B N 1
ATOM 1527 C CA . HIS B 1 50 ? -8.195 -19.875 -2.795 1 94.31 50 HIS B CA 1
ATOM 1528 C C . HIS B 1 50 ? -9.648 -20.328 -2.625 1 94.31 50 HIS B C 1
ATOM 1530 O O . HIS B 1 50 ? -10.25 -20.859 -3.559 1 94.31 50 HIS B O 1
ATOM 1536 N N . PRO B 1 51 ? -10.148 -20.109 -1.44 1 96.81 51 PRO B N 1
ATOM 1537 C CA . PRO B 1 51 ? -11.531 -20.531 -1.235 1 96.81 51 PRO B CA 1
ATOM 1538 C C . PRO B 1 51 ? -12.531 -19.656 -1.99 1 96.81 51 PRO B C 1
ATOM 1540 O O . PRO B 1 51 ? -13.664 -20.094 -2.246 1 96.81 51 PRO B O 1
ATOM 1543 N N . ASP B 1 52 ? -12.273 -18.469 -2.244 1 98.12 52 ASP B N 1
ATOM 1544 C CA . ASP B 1 52 ? -13.031 -17.469 -2.992 1 98.12 52 ASP B CA 1
ATOM 1545 C C . ASP B 1 52 ? -12.117 -16.391 -3.551 1 98.12 52 ASP B C 1
ATOM 1547 O O . ASP B 1 52 ? -10.891 -16.469 -3.412 1 98.12 52 ASP B O 1
ATOM 1551 N N . VAL B 1 53 ? -12.672 -15.406 -4.27 1 97.88 53 VAL B N 1
ATOM 1552 C CA . VAL B 1 53 ? -11.852 -14.32 -4.801 1 97.88 53 VAL B CA 1
ATOM 1553 C C . VAL B 1 53 ? -11.07 -13.664 -3.664 1 97.88 53 VAL B C 1
ATOM 1555 O O . VAL B 1 53 ? -11.547 -13.586 -2.531 1 97.88 53 VAL B O 1
ATOM 1558 N N . ILE B 1 54 ? -9.852 -13.227 -4.008 1 97.19 54 ILE B N 1
ATOM 1559 C CA . ILE B 1 54 ? -8.992 -12.57 -3.035 1 97.19 54 ILE B CA 1
ATOM 1560 C C . ILE B 1 54 ? -8.859 -11.086 -3.385 1 97.19 54 ILE B C 1
ATOM 1562 O O . ILE B 1 54 ? -9.133 -10.68 -4.52 1 97.19 54 ILE B O 1
ATOM 1566 N N . ALA B 1 55 ? -8.57 -10.281 -2.389 1 97.19 55 ALA B N 1
ATOM 1567 C CA . ALA B 1 55 ? -8.406 -8.844 -2.6 1 97.19 55 ALA B CA 1
ATOM 1568 C C . ALA B 1 55 ? -7.004 -8.523 -3.115 1 97.19 55 ALA B C 1
ATOM 1570 O O . ALA B 1 55 ? -6.035 -9.203 -2.77 1 97.19 55 ALA B O 1
ATOM 1571 N N . PRO B 1 56 ? -6.891 -7.426 -3.91 1 94.38 56 PRO B N 1
ATOM 1572 C CA . PRO B 1 56 ? -5.555 -6.953 -4.281 1 94.38 56 PRO B CA 1
ATOM 1573 C C . PRO B 1 56 ? -4.715 -6.562 -3.068 1 94.38 56 PRO B C 1
ATOM 1575 O O . PRO B 1 56 ? -5.258 -6.277 -1.998 1 94.38 56 PRO B O 1
ATOM 1578 N N . PRO B 1 57 ? -3.385 -6.543 -3.189 1 91.94 57 PRO B N 1
ATOM 1579 C CA . PRO B 1 57 ? -2.479 -6.469 -2.043 1 91.94 57 PRO B CA 1
ATOM 1580 C C . PRO B 1 57 ? -2.654 -5.184 -1.233 1 91.94 57 PRO B C 1
ATOM 1582 O O . PRO B 1 57 ? -2.318 -5.148 -0.047 1 91.94 57 PRO B O 1
ATOM 1585 N N . THR B 1 58 ? -3.072 -4.066 -1.782 1 95.5 58 THR B N 1
ATOM 1586 C CA . THR B 1 58 ? -3.152 -2.82 -1.025 1 95.5 58 THR B CA 1
ATOM 1587 C C . THR B 1 58 ? -4.574 -2.582 -0.524 1 95.5 58 THR B C 1
ATOM 1589 O O . THR B 1 58 ? -4.848 -1.568 0.12 1 95.5 58 THR B O 1
ATOM 1592 N N . PHE B 1 59 ? -5.48 -3.586 -0.687 1 96.81 59 PHE B N 1
ATOM 1593 C CA . PHE B 1 59 ? -6.883 -3.51 -0.293 1 96.81 59 PHE B CA 1
ATOM 1594 C C . PHE B 1 59 ? -7.012 -3.256 1.205 1 96.81 59 PHE B C 1
ATOM 1596 O O . PHE B 1 59 ? -7.844 -2.455 1.635 1 96.81 59 PHE B O 1
ATOM 1603 N N . PRO B 1 60 ? -6.227 -3.822 2.049 1 96.88 60 PRO B N 1
ATOM 1604 C CA . PRO B 1 60 ? -6.414 -3.658 3.492 1 96.88 60 PRO B CA 1
ATOM 1605 C C . PRO B 1 60 ? -6.273 -2.205 3.943 1 96.88 60 PRO B C 1
ATOM 1607 O O . PRO B 1 60 ? -6.691 -1.857 5.051 1 96.88 60 PRO B O 1
ATOM 1610 N N . PHE B 1 61 ? -5.664 -1.441 3.076 1 96.5 61 PHE B N 1
ATOM 1611 C CA . PHE B 1 61 ? -5.555 -0.033 3.439 1 96.5 61 PHE B CA 1
ATOM 1612 C C . PHE B 1 61 ? -6.93 0.555 3.736 1 96.5 61 PHE B C 1
ATOM 1614 O O . PHE B 1 61 ? -7.086 1.345 4.668 1 96.5 61 PHE B O 1
ATOM 1621 N N . ALA B 1 62 ? -7.887 0.168 3.02 1 94.19 62 ALA B N 1
ATOM 1622 C CA . ALA B 1 62 ? -9.234 0.704 3.18 1 94.19 62 ALA B CA 1
ATOM 1623 C C . ALA B 1 62 ? -9.758 0.47 4.598 1 94.19 62 ALA B C 1
ATOM 1625 O O . ALA B 1 62 ? -10.438 1.329 5.164 1 94.19 62 ALA B O 1
ATOM 1626 N N . ILE B 1 63 ? -9.383 -0.588 5.195 1 96.31 63 ILE B N 1
ATOM 1627 C CA . ILE B 1 63 ? -9.859 -0.965 6.52 1 96.31 63 ILE B CA 1
ATOM 1628 C C . ILE B 1 63 ? -8.93 -0.387 7.586 1 96.31 63 ILE B C 1
ATOM 1630 O O . ILE B 1 63 ? -9.391 0.158 8.594 1 96.31 63 ILE B O 1
ATOM 1634 N N . THR B 1 64 ? -7.633 -0.437 7.301 1 97.12 64 THR B N 1
ATOM 1635 C CA . THR B 1 64 ? -6.652 -0.045 8.305 1 97.12 64 THR B CA 1
ATOM 1636 C C . THR B 1 64 ? -6.578 1.475 8.43 1 97.12 64 THR B C 1
ATOM 1638 O O . THR B 1 64 ? -6.359 2.006 9.516 1 97.12 64 THR B O 1
ATOM 1641 N N . TYR B 1 65 ? -6.777 2.121 7.363 1 93.94 65 TYR B N 1
ATOM 1642 C CA . TYR B 1 65 ? -6.77 3.58 7.426 1 93.94 65 TYR B CA 1
ATOM 1643 C C . TYR B 1 65 ? -7.961 4.098 8.219 1 93.94 65 TYR B C 1
ATOM 1645 O O . TYR B 1 65 ? -7.824 5.02 9.031 1 93.94 65 TYR B O 1
ATOM 1653 N N . ARG B 1 66 ? -9.109 3.52 7.992 1 93.31 66 ARG B N 1
ATOM 1654 C CA . ARG B 1 66 ? -10.281 3.879 8.789 1 93.31 66 ARG B CA 1
ATOM 1655 C C . ARG B 1 66 ? -10.023 3.65 10.273 1 93.31 66 ARG B C 1
ATOM 1657 O O . ARG B 1 66 ? -10.375 4.488 11.109 1 93.31 66 ARG B O 1
ATOM 1664 N N . ALA B 1 67 ? -9.414 2.586 10.586 1 96.75 67 ALA B N 1
ATOM 1665 C CA . ALA B 1 67 ? -9.102 2.268 11.977 1 96.75 67 ALA B CA 1
ATOM 1666 C C . ALA B 1 67 ? -8.109 3.275 12.562 1 96.75 67 ALA B C 1
ATOM 1668 O O . ALA B 1 67 ? -8.219 3.654 13.727 1 96.75 67 ALA B O 1
ATOM 1669 N N . ALA B 1 68 ? -7.16 3.709 11.789 1 94.81 68 ALA B N 1
ATOM 1670 C CA . ALA B 1 68 ? -6.164 4.688 12.219 1 94.81 68 ALA B CA 1
ATOM 1671 C C . ALA B 1 68 ? -6.824 6.016 12.578 1 94.81 68 ALA B C 1
ATOM 1673 O O . ALA B 1 68 ? -6.227 6.852 13.258 1 94.81 68 ALA B O 1
ATOM 1674 N N . GLY B 1 69 ? -8.055 6.172 12.141 1 93.88 69 GLY B N 1
ATOM 1675 C CA . GLY B 1 69 ? -8.836 7.324 12.555 1 93.88 69 GLY B CA 1
ATOM 1676 C C . GLY B 1 69 ? -8.898 7.488 14.062 1 93.88 69 GLY B C 1
ATOM 1677 O O . GLY B 1 69 ? -8.992 8.609 14.57 1 93.88 69 GLY B O 1
ATOM 1678 N N . GLN B 1 70 ? -8.82 6.414 14.797 1 95.88 70 GLN B N 1
ATOM 1679 C CA . GLN B 1 70 ? -8.82 6.477 16.25 1 95.88 70 GLN B CA 1
ATOM 1680 C C . GLN B 1 70 ? -7.637 7.285 16.781 1 95.88 70 GLN B C 1
ATOM 1682 O O . GLN B 1 70 ? -7.754 7.996 17.781 1 95.88 70 GLN B O 1
ATOM 1687 N N . VAL B 1 71 ? -6.484 7.168 16.109 1 95.5 71 VAL B N 1
ATOM 1688 C CA . VAL B 1 71 ? -5.285 7.906 16.5 1 95.5 71 VAL B CA 1
ATOM 1689 C C . VAL B 1 71 ? -5.465 9.391 16.172 1 95.5 71 VAL B C 1
ATOM 1691 O O . VAL B 1 71 ? -5.211 10.25 17.016 1 95.5 71 VAL B O 1
ATOM 1694 N N . VAL B 1 72 ? -5.945 9.641 15.008 1 91.56 72 VAL B N 1
ATOM 1695 C CA . VAL B 1 72 ? -6.066 11 14.492 1 91.56 72 VAL B CA 1
ATOM 1696 C C . VAL B 1 72 ? -7.109 11.773 15.289 1 91.56 72 VAL B C 1
ATOM 1698 O O . VAL B 1 72 ? -6.961 12.977 15.523 1 91.56 72 VAL B O 1
ATOM 1701 N N . GLU B 1 73 ? -8.062 11.062 15.758 1 92.88 73 GLU B N 1
ATOM 1702 C CA . GLU B 1 73 ? -9.18 11.711 16.422 1 92.88 73 GLU B CA 1
ATOM 1703 C C . GLU B 1 73 ? -9.016 11.688 17.938 1 92.88 73 GLU B C 1
ATOM 1705 O O . GLU B 1 73 ? -9.859 12.203 18.672 1 92.88 73 GLU B O 1
ATOM 1710 N N . ASP B 1 74 ? -7.949 11.078 18.406 1 95.69 74 ASP B N 1
ATOM 1711 C CA . ASP B 1 74 ? -7.691 11.023 19.844 1 95.69 74 ASP B CA 1
ATOM 1712 C C . ASP B 1 74 ? -7.438 12.414 20.406 1 95.69 74 ASP 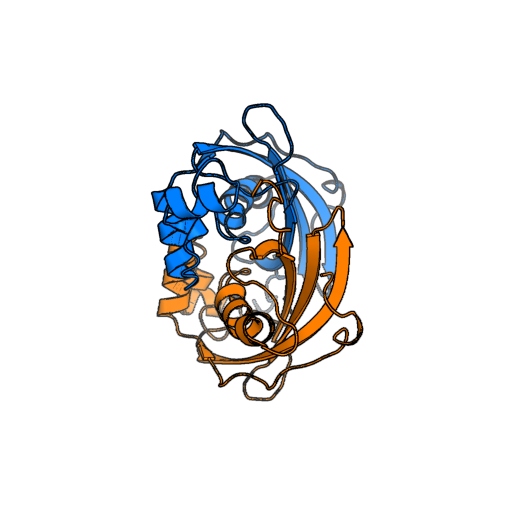B C 1
ATOM 1714 O O . ASP B 1 74 ? -6.387 13.008 20.156 1 95.69 74 ASP B O 1
ATOM 1718 N N . PRO B 1 75 ? -8.352 12.977 21.219 1 94.94 75 PRO B N 1
ATOM 1719 C CA . PRO B 1 75 ? -8.172 14.336 21.719 1 94.94 75 PRO B CA 1
ATOM 1720 C C . PRO B 1 75 ? -6.977 14.461 22.672 1 94.94 75 PRO B C 1
ATOM 1722 O O . PRO B 1 75 ? -6.41 15.555 22.812 1 94.94 75 PRO B O 1
ATOM 1725 N N . GLU B 1 76 ? -6.586 13.391 23.234 1 96.19 76 GLU B N 1
ATOM 1726 C CA . GLU B 1 76 ? -5.43 13.445 24.125 1 96.19 76 GLU B CA 1
ATOM 1727 C C . GLU B 1 76 ? -4.133 13.602 23.344 1 96.19 76 GLU B C 1
ATOM 1729 O O . GLU B 1 76 ? -3.203 14.273 23.797 1 96.19 76 GLU B O 1
ATOM 1734 N N . LEU B 1 77 ? -4.047 12.977 22.234 1 94.88 77 LEU B N 1
ATOM 1735 C CA . LEU B 1 77 ? -2.871 13.117 21.391 1 94.88 77 LEU B CA 1
ATOM 1736 C C . LEU B 1 77 ? -2.816 14.508 20.766 1 94.88 77 LEU B C 1
ATOM 1738 O O . LEU B 1 77 ? -1.741 15.102 20.656 1 94.88 77 LEU B O 1
ATOM 1742 N N . GLY B 1 78 ? -3.951 14.984 20.344 1 92.5 78 GLY B N 1
ATOM 1743 C CA . GLY B 1 78 ? -4.066 16.359 19.859 1 92.5 78 GLY B CA 1
ATOM 1744 C C . GLY B 1 78 ? -3.469 16.562 18.484 1 92.5 78 GLY B C 1
ATOM 1745 O O . GLY B 1 78 ? -2.93 17.625 18.188 1 92.5 78 GLY B O 1
ATOM 1746 N N . LEU B 1 79 ? -3.557 15.57 17.688 1 90.94 79 LEU B N 1
ATOM 1747 C CA . LEU B 1 79 ? -3.096 15.695 16.312 1 90.94 79 LEU B CA 1
ATOM 1748 C C . LEU B 1 79 ? -4.035 16.578 15.5 1 90.94 79 LEU B C 1
ATOM 1750 O O . LEU B 1 79 ? -5.258 16.469 15.617 1 90.94 79 LEU B O 1
ATOM 1754 N N . ASP B 1 80 ? -3.422 17.469 14.742 1 85.75 80 ASP B N 1
ATOM 1755 C CA . ASP B 1 80 ? -4.211 18.25 13.789 1 85.75 80 ASP B CA 1
ATOM 1756 C C . ASP B 1 80 ? -4.418 17.469 12.484 1 85.75 80 ASP B C 1
ATOM 1758 O O . ASP B 1 80 ? -3.566 17.5 11.594 1 85.75 80 ASP B O 1
ATOM 1762 N N . TYR B 1 81 ? -5.543 16.891 12.297 1 82.94 81 TYR B N 1
ATOM 1763 C CA . TYR B 1 81 ? -5.871 16 11.188 1 82.94 81 TYR B CA 1
ATOM 1764 C C . TYR B 1 81 ? -5.766 16.734 9.859 1 82.94 81 TYR B C 1
ATOM 1766 O O . TYR B 1 81 ? -5.371 16.141 8.844 1 82.94 81 TYR B O 1
ATOM 1774 N N . SER B 1 82 ? -6.09 18 9.859 1 81 82 SER B N 1
ATOM 1775 C CA . SER B 1 82 ? -6.113 18.75 8.609 1 81 82 SER B CA 1
ATOM 1776 C C . SER B 1 82 ? -4.707 18.938 8.047 1 81 82 SER B C 1
ATOM 1778 O O . SER B 1 82 ? -4.543 19.297 6.887 1 81 82 SER B O 1
ATOM 1780 N N . ARG B 1 83 ? -3.709 18.625 8.844 1 84.62 83 ARG B N 1
ATOM 1781 C CA . ARG B 1 83 ? -2.328 18.828 8.422 1 84.62 83 ARG B CA 1
ATOM 1782 C C . ARG B 1 83 ? -1.594 17.5 8.281 1 84.62 83 ARG B C 1
ATOM 1784 O O . ARG B 1 83 ? -0.367 17.484 8.156 1 84.62 83 ARG B O 1
ATOM 1791 N N . VAL B 1 84 ? -2.43 16.469 8.383 1 86.62 84 VAL B N 1
ATOM 1792 C CA . VAL B 1 84 ? -1.817 15.141 8.328 1 86.62 84 VAL B CA 1
ATOM 1793 C C . VAL B 1 84 ? -1.748 14.664 6.883 1 86.62 84 VAL B C 1
ATOM 1795 O O . VAL B 1 84 ? -2.754 14.68 6.168 1 86.62 84 VAL B O 1
ATOM 1798 N N . VAL B 1 85 ? -0.52 14.281 6.484 1 83.38 85 VAL B N 1
ATOM 1799 C CA . VAL B 1 85 ? -0.314 13.617 5.199 1 83.38 85 VAL B CA 1
ATOM 1800 C C . VAL B 1 85 ? 0.27 12.227 5.418 1 83.38 85 VAL B C 1
ATOM 1802 O O . VAL B 1 85 ? 1.092 12.023 6.316 1 83.38 85 VAL B O 1
ATOM 1805 N N . HIS B 1 86 ? -0.185 11.305 4.609 1 89.38 86 HIS B N 1
ATOM 1806 C CA . HIS B 1 86 ? 0.347 9.945 4.637 1 89.38 86 HIS B CA 1
ATOM 1807 C C . HIS B 1 86 ? 1.611 9.836 3.791 1 89.38 86 HIS B C 1
ATOM 1809 O O . HIS B 1 86 ? 1.645 10.305 2.65 1 89.38 86 HIS B O 1
ATOM 1815 N N . ARG B 1 87 ? 2.701 9.234 4.297 1 89.06 87 ARG B N 1
ATOM 1816 C CA . ARG B 1 87 ? 4.004 9.219 3.641 1 89.06 87 ARG B CA 1
ATOM 1817 C C . ARG B 1 87 ? 4.371 7.812 3.186 1 89.06 87 ARG B C 1
ATOM 1819 O O . ARG B 1 87 ? 4.492 7.555 1.986 1 89.06 87 ARG B O 1
ATOM 1826 N N . ASP B 1 88 ? 4.605 6.961 4.121 1 94.31 88 ASP B N 1
ATOM 1827 C CA . ASP B 1 88 ? 5.023 5.598 3.812 1 94.31 88 ASP B CA 1
ATOM 1828 C C . ASP B 1 88 ? 3.939 4.594 4.195 1 94.31 88 ASP B C 1
ATOM 1830 O O . ASP B 1 88 ? 3.16 4.832 5.117 1 94.31 88 ASP B O 1
ATOM 1834 N N . GLN B 1 89 ? 3.955 3.49 3.471 1 97.56 89 GLN B N 1
ATOM 1835 C CA . GLN B 1 89 ? 2.998 2.41 3.695 1 97.56 89 GLN B CA 1
ATOM 1836 C C . GLN B 1 89 ? 3.643 1.047 3.463 1 97.56 89 GLN B C 1
ATOM 1838 O O . GLN B 1 89 ? 4.375 0.858 2.488 1 97.56 89 GLN B O 1
ATOM 1843 N N . GLN B 1 90 ? 3.371 0.171 4.391 1 97.88 90 GLN B N 1
ATOM 1844 C CA . GLN B 1 90 ? 3.836 -1.206 4.266 1 97.88 90 GLN B CA 1
ATOM 1845 C C . GLN B 1 90 ? 2.734 -2.195 4.637 1 97.88 90 GLN B C 1
ATOM 1847 O O . GLN B 1 90 ? 1.979 -1.965 5.582 1 97.88 90 GLN B O 1
ATOM 1852 N N . PHE B 1 91 ? 2.711 -3.318 3.875 1 98.25 91 PHE B N 1
ATOM 1853 C CA . PHE B 1 91 ? 1.865 -4.461 4.195 1 98.25 91 PHE B CA 1
ATOM 1854 C C . PHE B 1 91 ? 2.695 -5.738 4.297 1 98.25 91 PHE B C 1
ATOM 1856 O O . PHE B 1 91 ? 3.551 -5.996 3.447 1 98.25 91 PHE B O 1
ATOM 1863 N N . ARG B 1 92 ? 2.441 -6.504 5.371 1 97.56 92 ARG B N 1
ATOM 1864 C CA . ARG B 1 92 ? 3.023 -7.828 5.559 1 97.56 92 ARG B CA 1
ATOM 1865 C C . ARG B 1 92 ? 1.94 -8.875 5.789 1 97.56 92 ARG B C 1
ATOM 1867 O O . ARG B 1 92 ? 1.254 -8.852 6.812 1 97.56 92 ARG B O 1
ATOM 1874 N N . TYR B 1 93 ? 1.884 -9.953 4.91 1 97.06 93 TYR B N 1
ATOM 1875 C CA . TYR B 1 93 ? 0.757 -10.883 4.898 1 97.06 93 TYR B CA 1
ATOM 1876 C C . TYR B 1 93 ? 1.138 -12.211 5.539 1 97.06 93 TYR B C 1
ATOM 1878 O O . TYR B 1 93 ? 2.252 -12.703 5.348 1 97.06 93 TYR B O 1
ATOM 1886 N N . THR B 1 94 ? 0.214 -12.734 6.316 1 96.5 94 THR B N 1
ATOM 1887 C CA . THR B 1 94 ? 0.214 -14.156 6.637 1 96.5 94 THR B CA 1
ATOM 1888 C C . THR B 1 94 ? -0.56 -14.945 5.59 1 96.5 94 THR B C 1
ATOM 1890 O O . THR B 1 94 ? -0.152 -16.047 5.211 1 96.5 94 THR B O 1
ATOM 1893 N N . ARG B 1 95 ? -1.58 -14.406 5.129 1 95.31 95 ARG B N 1
ATOM 1894 C CA . ARG B 1 95 ? -2.398 -14.945 4.047 1 95.31 95 ARG B CA 1
ATOM 1895 C C . ARG B 1 95 ? -3.166 -13.836 3.336 1 95.31 95 ARG B C 1
ATOM 1897 O O . ARG B 1 95 ? -3.332 -12.742 3.877 1 95.31 95 ARG B O 1
ATOM 1904 N N . PRO B 1 96 ? -3.668 -14.078 2.066 1 96.25 96 PRO B N 1
ATOM 1905 C CA . PRO B 1 96 ? -4.473 -13.062 1.383 1 96.25 96 PRO B CA 1
ATOM 1906 C C . PRO B 1 96 ? -5.801 -12.797 2.086 1 96.25 96 PRO B C 1
ATOM 1908 O O . PRO B 1 96 ? -6.273 -13.633 2.863 1 96.25 96 PRO B O 1
ATOM 1911 N N . VAL B 1 97 ? -6.336 -11.602 1.882 1 98.19 97 VAL B N 1
ATOM 1912 C CA . VAL B 1 97 ? -7.715 -11.289 2.238 1 98.19 97 VAL B CA 1
ATOM 1913 C C . VAL B 1 97 ? -8.664 -11.953 1.246 1 98.19 97 VAL B C 1
ATOM 1915 O O . VAL B 1 97 ? -8.508 -11.805 0.032 1 98.19 97 VAL B O 1
ATOM 1918 N N . VAL B 1 98 ? -9.664 -12.68 1.731 1 98.25 98 VAL B N 1
ATOM 1919 C CA . VAL B 1 98 ? -10.578 -13.453 0.901 1 98.25 98 VAL B CA 1
ATOM 1920 C C . VAL B 1 98 ? -12.008 -12.961 1.103 1 98.25 98 VAL B C 1
ATOM 1922 O O . VAL B 1 98 ? -12.383 -12.539 2.203 1 98.25 98 VAL B O 1
ATOM 1925 N N . ALA B 1 99 ? -12.789 -12.953 -0.032 1 98.75 99 ALA B N 1
ATOM 1926 C CA . ALA B 1 99 ? -14.203 -12.633 0.104 1 98.75 99 ALA B CA 1
ATOM 1927 C C . ALA B 1 99 ? -14.852 -13.445 1.222 1 98.75 99 ALA B C 1
ATOM 1929 O O . ALA B 1 99 ? -14.625 -14.656 1.324 1 98.75 99 ALA B O 1
ATOM 1930 N N . GLY B 1 100 ? -15.586 -12.695 2.064 1 98.5 100 GLY B N 1
ATOM 1931 C CA . GLY B 1 100 ? -16.25 -13.352 3.184 1 98.5 100 GLY B CA 1
ATOM 1932 C C . GLY B 1 100 ? -15.508 -13.188 4.496 1 98.5 100 GLY B C 1
ATOM 1933 O O . GLY B 1 100 ? -16.062 -13.438 5.566 1 98.5 100 GLY B O 1
ATOM 1934 N N . ASP B 1 101 ? -14.305 -12.781 4.422 1 98.69 101 ASP B N 1
ATOM 1935 C CA . ASP B 1 101 ? -13.578 -12.492 5.656 1 98.69 101 ASP B CA 1
ATOM 1936 C C . ASP B 1 101 ? -14.336 -11.477 6.512 1 98.69 101 ASP B C 1
ATOM 1938 O O . ASP B 1 101 ? -14.938 -10.539 5.984 1 98.69 101 ASP B O 1
ATOM 1942 N N . ARG B 1 102 ? -14.32 -11.68 7.789 1 98.81 102 ARG B N 1
ATOM 1943 C CA . ARG B 1 102 ? -14.664 -10.672 8.789 1 98.81 102 ARG B CA 1
ATOM 1944 C C . ARG B 1 102 ? -13.43 -10.211 9.555 1 98.81 102 ARG B C 1
ATOM 1946 O O . ARG B 1 102 ? -12.898 -10.945 10.391 1 98.81 102 ARG B O 1
ATOM 1953 N N . LEU B 1 103 ? -13.031 -8.961 9.242 1 98.88 103 LEU B N 1
ATOM 1954 C CA . LEU B 1 103 ? -11.711 -8.508 9.672 1 98.88 103 LEU B CA 1
ATOM 1955 C C . LEU B 1 103 ? -11.828 -7.398 10.711 1 98.88 103 LEU B C 1
ATOM 1957 O O . LEU B 1 103 ? -12.625 -6.473 10.547 1 98.88 103 LEU B O 1
ATOM 1961 N N . ALA B 1 104 ? -11.062 -7.543 11.758 1 98.88 104 ALA B N 1
ATOM 1962 C CA . ALA B 1 104 ? -10.914 -6.488 12.758 1 98.88 104 ALA B CA 1
ATOM 1963 C C . ALA B 1 104 ? -9.484 -5.945 12.766 1 98.88 104 ALA B C 1
ATOM 1965 O O . ALA B 1 104 ? -8.539 -6.66 12.438 1 98.88 104 ALA B O 1
ATOM 1966 N N . VAL B 1 105 ? -9.359 -4.648 13.109 1 98.88 105 VAL B N 1
ATOM 1967 C CA . VAL B 1 105 ? -8.055 -3.996 13.141 1 98.88 105 VAL B CA 1
ATOM 1968 C C . VAL B 1 105 ? -7.781 -3.449 14.547 1 98.88 105 VAL B C 1
ATOM 1970 O O . VAL B 1 105 ? -8.633 -2.779 15.133 1 98.88 105 VAL B O 1
ATOM 1973 N N . GLU B 1 106 ? -6.672 -3.781 15.07 1 98.81 106 GLU B N 1
ATOM 1974 C CA . GLU B 1 106 ? -6.129 -3.107 16.25 1 98.81 106 GLU B CA 1
ATOM 1975 C C . GLU B 1 106 ? -4.961 -2.197 15.875 1 98.81 106 GLU B C 1
ATOM 1977 O O . GLU B 1 106 ? -3.994 -2.641 15.258 1 98.81 106 GLU B O 1
ATOM 1982 N N . VAL B 1 107 ? -5.09 -0.958 16.328 1 98.75 107 VAL B N 1
ATOM 1983 C CA . VAL B 1 107 ? -4.105 0.045 15.922 1 98.75 107 VAL B CA 1
ATOM 1984 C C . VAL B 1 107 ? -3.209 0.393 17.109 1 98.75 107 VAL B C 1
ATOM 1986 O O . VAL B 1 107 ? -3.678 0.487 18.25 1 98.75 107 VAL B O 1
ATOM 1989 N N . THR B 1 108 ? -1.92 0.542 16.844 1 98.88 108 THR B N 1
ATOM 1990 C CA . T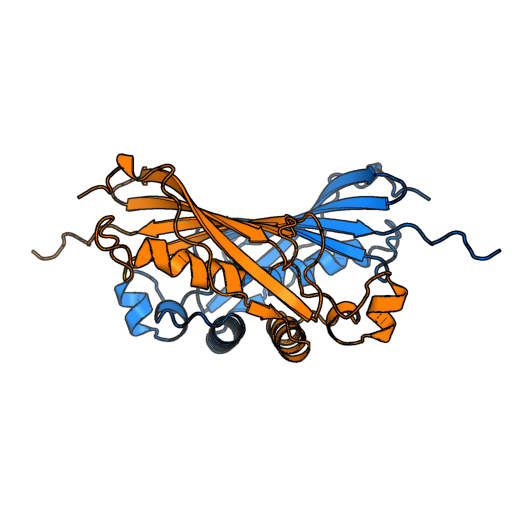HR B 1 108 ? -0.928 0.939 17.828 1 98.88 108 THR B CA 1
ATOM 1991 C C . THR B 1 108 ? -0.007 2.021 17.281 1 98.88 108 THR B C 1
ATOM 1993 O O . THR B 1 108 ? 0.372 1.978 16.109 1 98.88 108 THR B O 1
ATOM 1996 N N . ILE B 1 109 ? 0.348 2.994 18.094 1 98.69 109 ILE B N 1
ATOM 1997 C CA . ILE B 1 109 ? 1.384 3.959 17.75 1 98.69 109 ILE B CA 1
ATOM 1998 C C . ILE B 1 109 ? 2.762 3.355 18.016 1 98.69 109 ILE B C 1
ATOM 2000 O O . ILE B 1 109 ? 3.129 3.111 19.156 1 98.69 109 ILE B O 1
ATOM 2004 N N . ASP B 1 110 ? 3.545 3.197 16.984 1 98.81 110 ASP B N 1
ATOM 2005 C CA . ASP B 1 110 ? 4.84 2.539 17.141 1 98.81 110 ASP B CA 1
ATOM 2006 C C . ASP B 1 110 ? 5.949 3.559 17.375 1 98.81 110 ASP B C 1
ATOM 2008 O O . ASP B 1 110 ? 6.953 3.25 18.031 1 98.81 110 ASP B O 1
ATOM 2012 N N . ALA B 1 111 ? 5.773 4.754 16.797 1 98.44 111 ALA B N 1
ATOM 2013 C CA . ALA B 1 111 ? 6.824 5.758 16.938 1 98.44 111 ALA B CA 1
ATOM 2014 C C . ALA B 1 111 ? 6.262 7.168 16.766 1 98.44 111 ALA B C 1
ATOM 2016 O O . ALA B 1 111 ? 5.285 7.371 16.047 1 98.44 111 ALA B O 1
ATOM 2017 N N . ILE B 1 112 ? 6.863 8.086 17.391 1 97.56 112 ILE B N 1
ATOM 2018 C CA . ILE B 1 112 ? 6.68 9.531 17.234 1 97.56 112 ILE B CA 1
ATOM 2019 C C . ILE B 1 112 ? 8.039 10.219 17.141 1 97.56 112 ILE B C 1
ATOM 2021 O O . ILE B 1 112 ? 8.891 10.047 18.016 1 97.56 112 ILE B O 1
ATOM 2025 N N . LYS B 1 113 ? 8.156 10.906 16.109 1 96.5 113 LYS B N 1
ATOM 2026 C CA . LYS B 1 113 ? 9.375 11.68 15.906 1 96.5 113 LYS B CA 1
ATOM 2027 C C . LYS B 1 113 ? 9.055 13.102 15.453 1 96.5 113 LYS B C 1
ATOM 2029 O O . LYS B 1 113 ? 7.977 13.367 14.93 1 96.5 113 LYS B O 1
ATOM 2034 N N . THR B 1 114 ? 10.023 13.969 15.742 1 93.69 114 THR B N 1
ATOM 2035 C CA . THR B 1 114 ? 9.945 15.32 15.195 1 93.69 114 THR B CA 1
ATOM 2036 C C . THR B 1 114 ? 11.07 15.562 14.195 1 93.69 114 THR B C 1
ATOM 2038 O O . THR B 1 114 ? 12.242 15.336 14.5 1 93.69 114 THR B O 1
ATOM 2041 N N . LEU B 1 115 ? 10.68 15.867 13.078 1 89.94 115 LEU B N 1
ATOM 2042 C CA . LEU B 1 1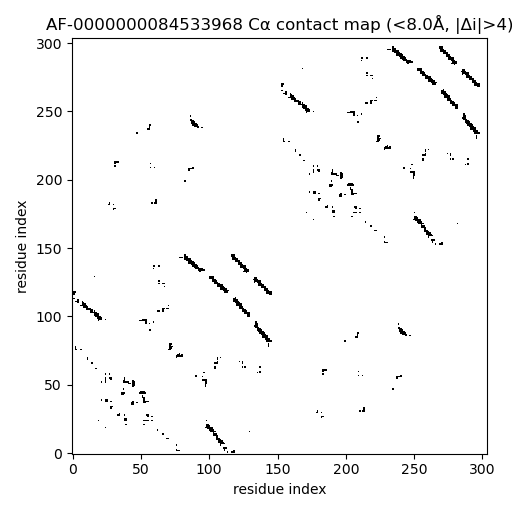15 ? 11.641 16.172 12.023 1 89.94 115 LEU B CA 1
ATOM 2043 C C . LEU B 1 115 ? 11.375 17.547 11.43 1 89.94 115 LEU B C 1
ATOM 2045 O O . LEU B 1 115 ? 10.336 17.766 10.805 1 89.94 115 LEU B O 1
ATOM 2049 N N . ALA B 1 116 ? 12.32 18.469 11.516 1 89.44 116 ALA B N 1
ATOM 2050 C CA . ALA B 1 116 ? 12.219 19.828 10.977 1 89.44 116 ALA B CA 1
ATOM 2051 C C . ALA B 1 116 ? 10.906 20.484 11.383 1 89.44 116 ALA B C 1
ATOM 2053 O O . ALA B 1 116 ? 10.211 21.062 10.547 1 89.44 116 ALA B O 1
ATOM 2054 N N . GLY B 1 117 ? 10.398 20.234 12.555 1 88.88 117 GLY B N 1
ATOM 2055 C CA . GLY B 1 117 ? 9.211 20.875 13.102 1 88.88 117 GLY B CA 1
ATOM 2056 C C . GLY B 1 117 ? 7.941 20.094 12.836 1 88.88 117 GLY B C 1
ATOM 2057 O O . GLY B 1 117 ? 6.887 20.406 13.398 1 88.88 117 GLY B O 1
ATOM 2058 N N . ASN B 1 118 ? 8.023 19.031 12.008 1 92.12 118 ASN B N 1
ATOM 2059 C CA . ASN B 1 118 ? 6.879 18.172 11.727 1 92.12 118 ASN B CA 1
ATOM 2060 C C . ASN B 1 118 ? 6.824 16.984 12.672 1 92.12 118 ASN B C 1
ATOM 2062 O O . ASN B 1 118 ? 7.859 16.438 13.055 1 92.12 118 ASN B O 1
ATOM 2066 N N . ASP B 1 119 ? 5.625 16.672 13.07 1 94.75 119 ASP B N 1
ATOM 2067 C CA . ASP B 1 119 ? 5.469 15.422 13.805 1 94.75 119 ASP B CA 1
ATOM 2068 C C . ASP B 1 119 ? 5.297 14.242 12.844 1 94.75 119 ASP B C 1
ATOM 2070 O O . ASP B 1 119 ? 4.461 14.297 11.938 1 94.75 119 ASP B O 1
ATOM 2074 N N . VAL B 1 120 ? 6.121 13.219 13.094 1 95.56 120 VAL B N 1
ATOM 2075 C CA . VAL B 1 120 ? 6.043 12.008 12.289 1 95.56 120 VAL B CA 1
ATOM 2076 C C . VAL B 1 120 ? 5.574 10.844 13.156 1 95.56 120 VAL B C 1
ATOM 2078 O O . VAL B 1 120 ? 6.227 10.492 14.141 1 95.56 120 VAL B O 1
ATOM 2081 N N . LEU B 1 121 ? 4.445 10.273 12.773 1 96.94 121 LEU B N 1
ATOM 2082 C CA . LEU B 1 121 ? 3.871 9.148 13.508 1 96.94 121 LEU B CA 1
ATOM 2083 C C . LEU B 1 121 ? 3.939 7.867 12.688 1 96.94 121 LEU B C 1
ATOM 2085 O O . LEU B 1 121 ? 3.637 7.875 11.492 1 96.94 121 LEU B O 1
ATOM 2089 N N . THR B 1 122 ? 4.422 6.812 13.312 1 98.38 122 THR B N 1
ATOM 2090 C CA . THR B 1 122 ? 4.277 5.477 12.75 1 98.38 122 THR B CA 1
ATOM 2091 C C . THR B 1 122 ? 3.129 4.727 13.422 1 98.38 122 THR B C 1
ATOM 2093 O O . THR B 1 122 ? 3.143 4.523 14.633 1 98.38 122 THR B O 1
ATOM 2096 N N . VAL B 1 123 ? 2.182 4.348 12.602 1 98.19 123 VAL B N 1
ATOM 2097 C CA . VAL B 1 123 ? 0.979 3.684 13.094 1 98.19 123 VAL B CA 1
ATOM 2098 C C . VAL B 1 123 ? 0.886 2.277 12.508 1 98.19 123 VAL B C 1
ATOM 2100 O O . VAL B 1 123 ? 0.977 2.098 11.289 1 98.19 123 VAL B O 1
ATOM 2103 N N . ARG B 1 124 ? 0.711 1.34 13.398 1 98.81 124 ARG B N 1
ATOM 2104 C CA . ARG B 1 124 ? 0.617 -0.06 12.992 1 98.81 124 ARG B CA 1
ATOM 2105 C C . ARG B 1 124 ? -0.8 -0.591 13.188 1 98.81 124 ARG B C 1
ATOM 2107 O O . ARG B 1 124 ? -1.413 -0.372 14.234 1 98.81 124 ARG B O 1
ATOM 2114 N N . GLY B 1 125 ? -1.338 -1.222 12.219 1 98.75 125 GLY B N 1
ATOM 2115 C CA . GLY B 1 125 ? -2.609 -1.923 12.281 1 98.75 125 GLY B CA 1
ATOM 2116 C C . GLY B 1 125 ? -2.475 -3.424 12.117 1 98.75 125 GLY B C 1
ATOM 2117 O O . GLY B 1 125 ? -2.029 -3.9 11.07 1 98.75 125 GLY B O 1
ATOM 2118 N N . GLU B 1 126 ? -2.85 -4.156 13.148 1 98.88 126 GLU B N 1
ATOM 2119 C CA . GLU B 1 126 ? -2.912 -5.609 13.07 1 98.88 126 GLU B CA 1
ATOM 2120 C C . GLU B 1 126 ? -4.312 -6.086 12.688 1 98.88 126 GLU B C 1
ATOM 2122 O O . GLU B 1 126 ? -5.277 -5.828 13.414 1 98.88 126 GLU B O 1
ATOM 2127 N N . VAL B 1 127 ? -4.375 -6.816 11.578 1 98.88 127 VAL B N 1
ATOM 2128 C CA . VAL B 1 127 ? -5.66 -7.285 11.07 1 98.88 127 VAL B CA 1
ATOM 2129 C C . VAL B 1 127 ? -5.836 -8.766 11.391 1 98.88 127 VAL B C 1
ATOM 2131 O O . VAL B 1 127 ? -4.973 -9.586 11.062 1 98.88 127 VAL B O 1
ATOM 2134 N N . THR B 1 128 ? -6.922 -9.055 12.016 1 98.88 128 THR B N 1
ATOM 2135 C CA . THR B 1 128 ? -7.238 -10.438 12.352 1 98.88 128 THR B CA 1
ATOM 2136 C C . THR B 1 128 ? -8.602 -10.828 11.797 1 98.88 128 THR B C 1
ATOM 2138 O O . THR B 1 128 ? -9.438 -9.969 11.523 1 98.88 128 THR B O 1
ATOM 2141 N N . ASP B 1 129 ? -8.789 -12.148 11.609 1 98.69 129 ASP B N 1
ATOM 2142 C CA . ASP B 1 129 ? -10.078 -12.633 11.125 1 98.69 129 ASP B CA 1
ATOM 2143 C C . ASP B 1 129 ? -10.984 -13.039 12.289 1 98.69 129 ASP B C 1
ATOM 2145 O O . ASP B 1 129 ? -10.672 -12.766 13.453 1 98.69 129 ASP B O 1
ATOM 2149 N N . ALA B 1 130 ? -12.109 -13.625 12.023 1 98.38 130 ALA B N 1
ATOM 2150 C CA . ALA B 1 130 ? -13.148 -13.914 13.008 1 98.38 130 ALA B CA 1
ATOM 2151 C C . ALA B 1 130 ? -12.648 -14.898 14.062 1 98.38 130 ALA B C 1
ATOM 2153 O O . ALA B 1 130 ? -13.188 -14.969 15.164 1 98.38 130 ALA B O 1
ATOM 2154 N N . THR B 1 131 ? -11.641 -15.664 13.727 1 98.25 131 THR B N 1
ATOM 2155 C CA . THR B 1 131 ? -11.102 -16.641 14.656 1 98.25 131 THR B CA 1
ATOM 2156 C C . THR B 1 131 ? -9.969 -16.047 15.484 1 98.25 131 THR B C 1
ATOM 2158 O O . THR B 1 131 ? -9.375 -16.734 16.328 1 98.25 131 THR B O 1
ATOM 2161 N N . GLY B 1 132 ? -9.602 -14.859 15.172 1 98.12 132 GLY B N 1
ATOM 2162 C CA . GLY B 1 132 ? -8.508 -14.211 15.883 1 98.12 132 GLY B CA 1
ATOM 2163 C C . GLY B 1 132 ? -7.156 -14.453 15.242 1 98.12 132 GLY B C 1
ATOM 2164 O O . GLY B 1 132 ? -6.129 -14.031 15.781 1 98.12 132 GLY B O 1
ATOM 2165 N N . GLU B 1 133 ? -7.133 -15.094 14.102 1 98.62 133 GLU B N 1
ATOM 2166 C CA . GLU B 1 133 ? -5.871 -15.367 13.414 1 98.62 133 GLU B CA 1
ATOM 2167 C C . GLU B 1 133 ? -5.418 -14.164 12.594 1 98.62 133 GLU B C 1
ATOM 2169 O O . GLU B 1 133 ? -6.234 -13.492 11.961 1 98.62 133 GLU B O 1
ATOM 2174 N N . HIS B 1 134 ? -4.082 -13.953 12.555 1 98.75 134 HIS B N 1
ATOM 2175 C CA . HIS B 1 134 ? -3.482 -12.82 11.852 1 98.75 134 HIS B CA 1
ATOM 2176 C C . HIS B 1 134 ? -3.639 -12.969 10.344 1 98.75 134 HIS B C 1
ATOM 2178 O O . HIS B 1 134 ? -3.463 -14.062 9.797 1 98.75 134 HIS B O 1
ATOM 2184 N N . VAL B 1 135 ? -3.98 -11.883 9.688 1 98.62 135 VAL B N 1
ATOM 2185 C CA . VAL B 1 135 ? -4.133 -11.883 8.234 1 98.62 135 VAL B CA 1
ATOM 2186 C C . VAL B 1 135 ? -3.078 -10.977 7.602 1 98.62 135 VAL B C 1
ATOM 2188 O O . VAL B 1 135 ? -2.32 -11.406 6.73 1 98.62 135 VAL B O 1
ATOM 2191 N N . VAL B 1 136 ? -2.961 -9.742 8.031 1 98.62 136 VAL B N 1
ATOM 2192 C CA . VAL B 1 136 ? -2.033 -8.766 7.465 1 98.62 136 VAL B CA 1
ATOM 2193 C C . VAL B 1 136 ? -1.722 -7.688 8.492 1 98.62 136 VAL B C 1
ATOM 2195 O O . VAL B 1 136 ? -2.596 -7.289 9.273 1 98.62 136 VAL B O 1
ATOM 2198 N N . THR B 1 137 ? -0.456 -7.238 8.547 1 98.81 137 THR B N 1
ATOM 2199 C CA . THR B 1 137 ? -0.035 -6.051 9.281 1 98.81 137 THR B CA 1
ATOM 2200 C C . THR B 1 137 ? 0.164 -4.871 8.336 1 98.81 137 THR B C 1
ATOM 2202 O O . THR B 1 137 ? 0.834 -5 7.309 1 98.81 137 THR B O 1
ATOM 2205 N N . SER B 1 138 ? -0.477 -3.828 8.656 1 98.56 138 SER B N 1
ATOM 2206 C CA . SER B 1 138 ? -0.287 -2.562 7.957 1 98.56 138 SER B CA 1
ATOM 2207 C C . SER B 1 138 ? 0.521 -1.58 8.797 1 98.56 138 SER B C 1
ATOM 2209 O O . SER B 1 138 ? 0.218 -1.365 9.969 1 98.56 138 SER B O 1
ATOM 2211 N N . VAL B 1 139 ? 1.563 -0.988 8.234 1 98.62 139 VAL B N 1
ATOM 2212 C CA . VAL B 1 139 ? 2.314 0.075 8.891 1 98.62 139 VAL B CA 1
ATOM 2213 C C . VAL B 1 139 ? 2.299 1.333 8.023 1 98.62 139 VAL B C 1
ATOM 2215 O O . VAL B 1 139 ? 2.65 1.286 6.844 1 98.62 139 VAL B O 1
ATOM 2218 N N . MET B 1 140 ? 1.881 2.412 8.633 1 97.31 140 MET B N 1
ATOM 2219 C CA . MET B 1 140 ? 1.854 3.664 7.879 1 97.31 140 MET B CA 1
ATOM 2220 C C . MET B 1 140 ? 2.59 4.766 8.633 1 97.31 140 MET B C 1
ATOM 2222 O O . MET B 1 140 ? 2.631 4.762 9.867 1 97.31 140 MET B O 1
ATOM 2226 N N . THR B 1 141 ? 3.131 5.648 7.934 1 96.38 141 THR B N 1
ATOM 2227 C CA . THR B 1 141 ? 3.746 6.855 8.477 1 96.38 141 THR B CA 1
ATOM 2228 C C . THR B 1 141 ? 2.912 8.086 8.133 1 96.38 141 THR B C 1
ATOM 2230 O O . THR B 1 141 ? 2.604 8.336 6.969 1 96.38 141 THR B O 1
ATOM 2233 N N . LEU B 1 142 ? 2.527 8.789 9.156 1 93.75 142 LEU B N 1
ATOM 2234 C CA . LEU B 1 142 ? 1.79 10.047 9.047 1 93.75 142 LEU B CA 1
ATOM 2235 C C . LEU B 1 142 ? 2.678 11.227 9.406 1 93.75 142 LEU B C 1
ATOM 2237 O O . LEU B 1 142 ? 3.457 11.156 10.359 1 93.75 142 LEU B O 1
ATOM 2241 N N . VAL B 1 143 ? 2.562 12.258 8.695 1 91.19 143 VAL B N 1
ATOM 2242 C CA . VAL B 1 143 ? 3.283 13.5 8.984 1 91.19 143 VAL B CA 1
ATOM 2243 C C . VAL B 1 143 ? 2.289 14.617 9.266 1 91.19 143 VAL B C 1
ATOM 2245 O O . VAL B 1 143 ? 1.467 14.961 8.414 1 91.19 143 VAL B O 1
ATOM 2248 N N . ALA B 1 144 ? 2.285 15.094 10.383 1 91.25 144 ALA B N 1
ATOM 2249 C CA . ALA B 1 144 ? 1.584 16.328 10.734 1 91.25 144 ALA B CA 1
ATOM 2250 C C . ALA B 1 144 ? 2.486 17.547 10.555 1 91.25 144 ALA B C 1
ATOM 2252 O O . ALA B 1 144 ? 3.424 17.75 11.328 1 91.25 144 ALA B O 1
ATOM 2253 N N . ARG B 1 145 ? 2.141 18.281 9.625 1 86.31 145 ARG B N 1
ATOM 2254 C CA . ARG B 1 145 ? 2.977 19.422 9.273 1 86.31 145 ARG B CA 1
ATOM 2255 C C . ARG B 1 145 ? 2.818 20.547 10.289 1 86.31 145 ARG B C 1
ATOM 2257 O O . ARG B 1 145 ? 1.718 20.797 10.797 1 86.31 145 ARG B O 1
ATOM 2264 N N . ALA B 1 146 ? 3.912 21.234 10.492 1 81.81 146 ALA B N 1
ATOM 2265 C CA . ALA B 1 146 ? 3.885 22.391 11.391 1 81.81 146 ALA B CA 1
ATOM 2266 C C . ALA B 1 146 ? 3.1 23.547 10.773 1 81.81 146 ALA B C 1
ATOM 2268 O O . ALA B 1 146 ? 3.043 23.688 9.555 1 81.81 146 ALA B O 1
ATOM 2269 N N . ALA B 1 147 ? 2.348 24.297 11.633 1 70.75 147 ALA B N 1
ATOM 2270 C CA . ALA B 1 147 ? 1.64 25.5 11.18 1 70.75 147 ALA B CA 1
ATOM 2271 C C . ALA B 1 147 ? 2.611 26.531 10.625 1 70.75 147 ALA B C 1
ATOM 2273 O O . ALA B 1 147 ? 3.715 26.703 11.156 1 70.75 147 ALA B O 1
ATOM 2274 N N . ASP B 1 148 ? 2.521 26.938 9.312 1 63.5 148 ASP B N 1
ATOM 2275 C CA . ASP B 1 148 ? 3.328 28.062 8.836 1 63.5 148 ASP B CA 1
ATOM 2276 C C . ASP B 1 148 ? 3.199 29.266 9.773 1 63.5 148 ASP B C 1
ATOM 2278 O O . ASP B 1 148 ? 2.111 29.562 10.273 1 63.5 148 ASP B O 1
ATOM 2282 N N . GLU B 1 149 ? 4.176 29.547 10.617 1 49.97 149 GLU B N 1
ATOM 2283 C CA . GLU B 1 149 ? 4.207 30.766 11.414 1 49.97 149 GLU B CA 1
ATOM 2284 C C . GLU B 1 149 ? 3.852 31.984 10.57 1 49.97 149 GLU B C 1
ATOM 2286 O O . GLU B 1 149 ? 3.867 33.125 11.062 1 49.97 149 GLU B O 1
ATOM 2291 N N . THR B 1 150 ? 3.738 31.938 9.383 1 46.91 150 THR B N 1
ATOM 2292 C CA . THR B 1 150 ? 3.709 33.281 8.836 1 46.91 150 THR B CA 1
ATOM 2293 C C . THR B 1 150 ? 2.443 34.031 9.273 1 46.91 150 THR B C 1
ATOM 2295 O O . THR B 1 150 ? 2.061 35.031 8.672 1 46.91 150 THR B O 1
ATOM 2298 N N . GLY B 1 151 ? 1.644 33.688 10.219 1 38.28 151 GLY B N 1
ATOM 2299 C CA . GLY B 1 151 ? 0.667 34.688 10.586 1 38.28 151 GLY B CA 1
ATOM 2300 C C . GLY B 1 151 ? 1.299 35.969 11.117 1 38.28 151 GLY B C 1
ATOM 2301 O O . GLY B 1 151 ? 0.606 36.812 11.672 1 38.28 151 GLY B O 1
ATOM 2302 N N . GLU B 1 152 ? 2.49 36.375 10.797 1 31.02 152 GLU B N 1
ATOM 2303 C CA . GLU B 1 152 ? 2.58 37.812 10.984 1 31.02 152 GLU B CA 1
ATOM 2304 C C . GLU B 1 152 ? 1.827 38.562 9.883 1 31.02 152 GLU B C 1
ATOM 2306 O O . GLU B 1 152 ? 1.741 38.062 8.75 1 31.02 152 GLU B O 1
#

Organism: Streptomyces rubellomurinus (strain ATCC 31215) (NCBI:txid359131)

Sequence (304 aa):
MALDPSFIGRSYPPTEPYEVGREKIREFAVAIGDANPAYTDAEAAKALGHPDVIAPPTFPFAITYRAAGQVVEDPELGLDYSRVVHRDQQFRYTRPVVAGDRLAVEVTIDAIKTLAGNDVLTVRGEVTDATGEHVVTSVMTLVARAADETGEMALDPSFIGRSYPPTEPYEVGREKIREFAVAIGDANPAYTDAEAAKALGHPDVIAPPTFPFAITYRAAGQVVEDPELGLDYSRVVHRDQQFRYTRPVVAGDRLAVEVTIDAIKTLAGNDVLTVRGEVTDATGEHVVTSVMTLVARAADETGE

Nearest PDB structures (foldseek):
  4rlu-assembly1_A  TM=9.322E-01  e=1.648E-16  Mycobacterium tuberculosis H37Rv
  4rlt-assembly1_A  TM=9.342E-01  e=6.032E-16  Mycobacterium tuberculosis H37Rv
  4rlw-assembly1_A  TM=9.343E-01  e=6.398E-16  Mycobacterium tuberculosis H37Rv
  8pwz-assembly1_A-2  TM=9.332E-01  e=5.361E-16  Mycobacterium tuberculosis H37Rv
  4rlj-assembly1_A  TM=9.438E-01  e=1.644E-15  Mycobacterium tuberculosis H37Rv

Radius of gyration: 19.82 Å; Cα contacts (8 Å, |Δi|>4): 683; chains: 2; bounding box: 39×76×47 Å

Secondary structure (DSSP, 8-state):
----GGGTT-B-PPPPPEEPPHHHHHHHHHHHT---GGGT-HHHHHHTT-SS-B--TTTHHHHHHHHHHHHHT-TTTT--GGGEEEEEEEEEESS--BTT-EEEEEEEEEEEEEETTEEEEEEEEEEE-TTS-EEEEEEEEEEEPPP--TT-/----GGGTT-B-PPPPPEEPPHHHHHHHHHHHT---GGGT-HHHHHHTT-SS-B--TTTHHHHHHHHHHHHHT-TTTT--GGGEEEEEEEEEESS--BTT-EEEEEEEEEEEEEETTEEEEEEEEEEE-TTS-EEEEEEEEEEEPPP--TT-

InterPro domains:
  IPR016709 Dehydratase subunit HadA-like [MF_00799] (1-148)
  IPR016709 Dehydratase subunit HadA-like [PIRSF018072] (2-148)
  IPR029069 HotDog domain superfamily [SSF54637] (7-151)
  IPR039569 FAS1-like, dehydratase domain region [PF13452] (6-137)
  IPR050965 UPF0336/Enoyl-CoA hydratase-related [PTHR43437] (21-143)